Protein AF-A0A8N5ENY7-F1 (afdb_monomer_lite)

Radius of gyration: 29.47 Å; chains: 1; bounding box: 61×79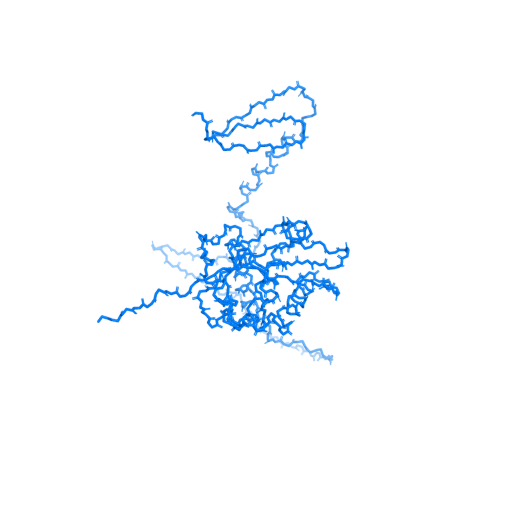×81 Å

Organism: Geospiza fortis (NCBI:txid48883)

InterPro domains:
  IPR009095 TRADD, N-terminal [PF09034] (48-158)
  IPR035712 TRADD [PTHR14913] (1-210)
  IPR036729 TRADD, N-terminal domain superfamily [G3DSA:3.30.70.680] (2-174)
  IPR036729 TRADD, N-terminal domain superfamily [SSF55044] (6-161)

Structure (mmCIF, N/CA/C/O backbone):
data_AF-A0A8N5ENY7-F1
#
_entry.id   AF-A0A8N5ENY7-F1
#
loop_
_atom_site.group_PDB
_atom_site.id
_atom_site.type_symbol
_atom_site.label_atom_id
_atom_site.label_alt_id
_atom_site.label_comp_id
_atom_site.label_asym_id
_atom_site.label_entity_id
_atom_site.label_seq_id
_atom_site.pdbx_PDB_ins_code
_atom_site.Cartn_x
_atom_site.Cartn_y
_atom_site.Cartn_z
_atom_site.occupancy
_atom_site.B_iso_or_equiv
_atom_site.auth_seq_id
_atom_site.auth_comp_id
_atom_site.auth_asym_id
_atom_site.auth_atom_id
_atom_site.pdbx_PDB_model_num
ATOM 1 N N . MET A 1 1 ? 35.038 12.145 -12.777 1.00 38.00 1 MET A N 1
ATOM 2 C CA . MET A 1 1 ? 33.990 12.594 -11.838 1.00 38.00 1 MET A CA 1
ATOM 3 C C . MET A 1 1 ? 32.876 11.564 -11.877 1.00 38.00 1 MET A C 1
ATOM 5 O O . MET A 1 1 ? 32.248 11.427 -12.916 1.00 38.00 1 MET A O 1
ATOM 9 N N . ALA A 1 2 ? 32.700 10.772 -10.818 1.00 44.12 2 ALA A N 1
ATOM 10 C CA . ALA A 1 2 ? 31.576 9.846 -10.735 1.00 44.12 2 ALA A CA 1
ATOM 11 C C . ALA A 1 2 ? 30.317 10.679 -10.472 1.00 44.12 2 ALA A C 1
ATOM 13 O O . ALA A 1 2 ? 30.079 11.112 -9.348 1.00 44.12 2 ALA A O 1
ATOM 14 N N . GLY A 1 3 ? 29.574 10.988 -11.534 1.00 46.72 3 GLY A N 1
ATOM 15 C CA . GLY A 1 3 ? 28.251 11.581 -11.411 1.00 46.72 3 GLY A CA 1
ATOM 16 C C . GLY A 1 3 ? 27.337 10.551 -10.770 1.00 46.72 3 GLY A C 1
ATOM 17 O O . GLY A 1 3 ? 26.818 9.676 -11.455 1.00 46.72 3 GLY A O 1
ATOM 18 N N . SER A 1 4 ? 27.183 10.616 -9.450 1.00 62.50 4 SER A N 1
ATOM 19 C CA . SER A 1 4 ? 26.109 9.907 -8.771 1.00 62.50 4 SER A CA 1
ATOM 20 C C . SER A 1 4 ? 24.801 10.454 -9.331 1.00 62.50 4 SER A C 1
ATOM 22 O O . SER A 1 4 ? 24.448 11.606 -9.067 1.00 62.50 4 SER A O 1
ATOM 24 N N . SER A 1 5 ? 24.112 9.658 -10.150 1.00 64.00 5 SER A N 1
ATOM 25 C CA . SER A 1 5 ? 22.741 9.962 -10.546 1.00 64.00 5 SER A CA 1
ATOM 26 C C . SER A 1 5 ? 21.940 10.284 -9.280 1.00 64.00 5 SER A C 1
ATOM 28 O O . SER A 1 5 ? 22.144 9.607 -8.264 1.00 64.00 5 SER A O 1
ATOM 30 N N . PRO A 1 6 ? 21.065 11.303 -9.302 1.00 69.81 6 PRO A N 1
ATOM 31 C CA . PRO A 1 6 ? 20.266 11.639 -8.134 1.00 69.81 6 PRO A CA 1
ATOM 32 C C . PRO A 1 6 ? 19.517 10.391 -7.640 1.00 69.81 6 PRO A C 1
ATOM 34 O O . PRO A 1 6 ? 19.072 9.589 -8.468 1.00 69.81 6 PRO A O 1
ATOM 37 N N . PRO A 1 7 ? 19.399 10.197 -6.314 1.00 83.62 7 PRO A N 1
ATOM 38 C CA . PRO A 1 7 ? 18.746 9.020 -5.761 1.00 83.62 7 PRO A CA 1
ATOM 39 C C . PRO A 1 7 ? 17.315 8.926 -6.298 1.00 83.62 7 PRO A C 1
ATOM 41 O O . PRO A 1 7 ? 16.551 9.892 -6.240 1.00 83.62 7 PRO A O 1
ATOM 44 N N . TRP A 1 8 ? 16.965 7.766 -6.857 1.00 90.56 8 TRP A N 1
ATOM 45 C CA . TRP A 1 8 ? 15.639 7.535 -7.421 1.00 90.56 8 TRP A CA 1
ATOM 46 C C . TRP A 1 8 ? 14.593 7.686 -6.316 1.00 90.56 8 TRP A C 1
ATOM 48 O O . TRP A 1 8 ? 14.652 6.995 -5.303 1.00 90.56 8 TRP A O 1
ATOM 58 N N . THR A 1 9 ? 13.660 8.617 -6.494 1.00 92.50 9 THR A N 1
ATOM 59 C CA . THR A 1 9 ? 12.574 8.855 -5.546 1.00 92.50 9 THR A CA 1
ATOM 60 C C . THR A 1 9 ? 11.302 9.130 -6.323 1.00 92.50 9 THR A C 1
ATOM 62 O O . THR A 1 9 ? 11.322 9.933 -7.253 1.00 92.50 9 THR A O 1
ATOM 65 N N . GLY A 1 10 ? 10.212 8.484 -5.932 1.00 94.38 10 GLY A N 1
ATOM 66 C CA . GLY A 1 10 ? 8.905 8.685 -6.542 1.00 94.38 10 GLY A CA 1
ATOM 67 C C . GLY A 1 10 ? 7.778 8.509 -5.537 1.00 94.38 10 GLY A C 1
ATOM 68 O O . GLY A 1 10 ? 7.992 8.017 -4.422 1.00 94.38 10 GLY A O 1
ATOM 69 N N . SER A 1 11 ? 6.581 8.928 -5.925 1.00 95.12 11 SER A N 1
ATOM 70 C CA . SER A 1 11 ? 5.396 8.875 -5.078 1.00 95.12 11 SER A CA 1
ATOM 71 C C . SER A 1 11 ? 4.177 8.339 -5.815 1.00 95.12 11 SER A C 1
ATOM 73 O O . SER A 1 11 ? 4.069 8.405 -7.038 1.00 95.12 11 SER A O 1
ATOM 75 N N . ALA A 1 12 ? 3.276 7.738 -5.048 1.00 96.06 12 ALA A N 1
ATOM 76 C CA . ALA A 1 12 ? 2.026 7.189 -5.547 1.00 96.06 12 ALA A CA 1
ATOM 77 C C . ALA A 1 12 ? 0.945 7.290 -4.471 1.00 96.06 12 ALA A C 1
ATOM 79 O O . ALA A 1 12 ? 1.235 7.442 -3.284 1.00 96.06 12 ALA A O 1
ATOM 80 N N . TYR A 1 13 ? -0.303 7.154 -4.890 1.00 96.06 13 TYR A N 1
ATOM 81 C CA . TYR A 1 13 ? -1.474 7.127 -4.032 1.00 96.06 13 TYR A CA 1
ATOM 82 C C . TYR A 1 13 ? -2.140 5.763 -4.144 1.00 96.06 13 TYR A C 1
ATOM 84 O O . TYR A 1 13 ? -2.519 5.328 -5.234 1.00 96.06 13 TYR A O 1
ATOM 92 N N . LEU A 1 14 ? -2.283 5.099 -3.002 1.00 96.94 14 LEU A N 1
ATOM 93 C CA . LEU A 1 14 ? -2.994 3.838 -2.869 1.00 96.94 14 LEU A CA 1
ATOM 94 C C . LEU A 1 14 ? -4.380 4.115 -2.289 1.00 96.94 14 LEU A C 1
ATOM 96 O O . LEU A 1 14 ? -4.503 4.572 -1.155 1.00 96.94 14 LEU A O 1
ATOM 100 N N . PHE A 1 15 ? -5.419 3.839 -3.065 1.00 96.19 15 PHE A N 1
ATOM 101 C CA . PHE A 1 15 ? -6.811 3.982 -2.661 1.00 96.19 15 PHE A CA 1
ATOM 102 C C . PHE A 1 15 ? -7.294 2.642 -2.135 1.00 96.19 15 PHE A C 1
ATOM 104 O O . PHE A 1 15 ? -7.136 1.620 -2.798 1.00 96.19 15 PHE A O 1
ATOM 111 N N . LEU A 1 16 ? -7.873 2.651 -0.941 1.00 95.25 16 LEU A N 1
ATOM 112 C CA . LEU A 1 16 ? -8.366 1.464 -0.260 1.00 95.25 16 LEU A CA 1
ATOM 113 C C . LEU A 1 16 ? -9.847 1.652 0.039 1.00 95.25 16 LEU A C 1
ATOM 115 O O . LEU A 1 16 ? -10.228 2.602 0.725 1.00 95.25 16 LEU A O 1
ATOM 119 N N . GLN A 1 17 ? -10.679 0.731 -0.429 1.00 93.75 17 GLN A N 1
ATOM 120 C CA . GLN A 1 17 ? -12.110 0.739 -0.149 1.00 93.75 17 GLN A CA 1
ATOM 121 C C . GLN A 1 17 ? -12.538 -0.633 0.349 1.00 93.75 17 GLN A C 1
ATOM 123 O O . GLN A 1 17 ? -12.270 -1.645 -0.290 1.00 93.75 17 GLN A O 1
ATOM 128 N N . SER A 1 18 ? -13.242 -0.689 1.481 1.00 91.19 18 SER A N 1
ATOM 129 C CA . SER A 1 18 ? -13.912 -1.935 1.844 1.00 91.19 18 SER A CA 1
ATOM 130 C C . SER A 1 18 ? -15.217 -2.063 1.071 1.00 91.19 18 SER A C 1
ATOM 132 O O . SER A 1 18 ? -16.012 -1.126 1.014 1.00 91.19 18 SER A O 1
ATOM 134 N N . THR A 1 19 ? -15.464 -3.246 0.518 1.00 87.75 19 THR A N 1
ATOM 135 C CA . THR A 1 19 ? -16.748 -3.576 -0.118 1.00 87.75 19 THR A CA 1
ATOM 136 C C . THR A 1 19 ? -17.786 -4.067 0.898 1.00 87.75 19 THR A C 1
ATOM 138 O O . THR A 1 19 ? -18.942 -4.316 0.553 1.00 87.75 19 THR A O 1
ATOM 141 N N . CYS A 1 20 ? -17.406 -4.184 2.176 1.00 83.00 20 CYS A N 1
ATOM 142 C CA . CYS A 1 20 ? -18.305 -4.573 3.251 1.00 83.00 20 CYS A CA 1
ATOM 143 C C . CYS A 1 20 ? -19.033 -3.355 3.834 1.00 83.00 20 CYS A C 1
ATOM 145 O O . CYS A 1 20 ? -18.407 -2.426 4.337 1.00 83.00 20 CYS A O 1
ATOM 147 N N . LYS A 1 21 ? -20.371 -3.394 3.865 1.00 79.44 21 LYS A N 1
ATOM 148 C CA . LYS A 1 21 ? -21.204 -2.296 4.397 1.00 79.44 21 LYS A CA 1
ATOM 149 C C . LYS A 1 21 ? -20.986 -2.009 5.886 1.00 79.44 21 LYS A C 1
ATOM 151 O O . LYS A 1 21 ? -21.317 -0.924 6.346 1.00 79.44 21 LYS A O 1
ATOM 156 N N . THR A 1 22 ? -20.468 -2.975 6.642 1.00 81.56 22 THR A N 1
ATOM 157 C CA . THR A 1 22 ? -20.228 -2.832 8.086 1.00 81.56 22 THR A CA 1
ATOM 158 C C . THR A 1 22 ? -18.849 -2.263 8.411 1.00 81.56 22 THR A C 1
ATOM 160 O O . THR A 1 22 ? -18.607 -1.887 9.556 1.00 81.56 22 THR A O 1
ATOM 163 N N . ILE A 1 23 ? -17.943 -2.186 7.429 1.00 84.00 23 ILE A N 1
ATOM 164 C CA . ILE A 1 23 ? -16.548 -1.796 7.637 1.00 84.00 23 ILE A CA 1
ATOM 165 C C . ILE A 1 23 ? -16.252 -0.555 6.802 1.00 84.00 23 ILE A C 1
ATOM 167 O O . ILE A 1 23 ? -15.921 -0.639 5.626 1.00 84.00 23 ILE A O 1
ATOM 171 N N . ALA A 1 24 ? -16.321 0.617 7.425 1.00 88.19 24 ALA A N 1
ATOM 172 C CA . ALA A 1 24 ? -15.863 1.857 6.811 1.00 88.19 24 ALA A CA 1
ATOM 173 C C . ALA A 1 24 ? -14.409 2.130 7.225 1.00 88.19 24 ALA A C 1
ATOM 175 O O . ALA A 1 24 ? -14.154 2.576 8.343 1.00 88.19 24 ALA A O 1
ATOM 176 N N . LEU A 1 25 ? -13.447 1.858 6.333 1.00 89.12 25 LEU A N 1
ATOM 177 C CA . LEU A 1 25 ? -12.017 2.076 6.612 1.00 89.12 25 LEU A CA 1
ATOM 178 C C . LEU A 1 25 ? -11.688 3.513 7.050 1.00 89.12 25 LEU A C 1
ATOM 180 O O . LEU A 1 25 ? -10.963 3.646 8.036 1.00 89.12 25 LEU A O 1
ATOM 184 N N . PRO A 1 26 ? -12.231 4.572 6.411 1.00 92.00 26 PRO A N 1
ATOM 185 C CA . PRO A 1 26 ? -11.996 5.943 6.864 1.00 92.00 26 PRO A CA 1
ATOM 186 C C . PRO A 1 26 ? -12.447 6.161 8.311 1.00 92.00 26 PRO A C 1
ATOM 188 O O . PRO A 1 26 ? -11.674 6.652 9.125 1.00 92.00 26 PRO A O 1
ATOM 191 N N . SER A 1 27 ? -13.638 5.683 8.677 1.00 91.25 27 SER A N 1
ATOM 192 C CA . SER A 1 27 ? -14.177 5.831 10.035 1.00 91.25 27 SER A CA 1
ATOM 193 C C . SER A 1 27 ? -13.375 5.048 11.084 1.00 91.25 27 SER A C 1
ATOM 195 O O . SER A 1 27 ? -13.251 5.476 12.230 1.00 91.25 27 SER A O 1
ATOM 197 N N . LEU A 1 28 ? -12.803 3.896 10.710 1.00 90.69 28 LEU A N 1
ATOM 198 C CA . LEU A 1 28 ? -11.896 3.146 11.585 1.00 90.69 28 LEU A CA 1
ATOM 199 C C . LEU A 1 28 ? -10.574 3.888 11.805 1.00 90.69 28 LEU A C 1
ATOM 201 O O . LEU A 1 28 ? -10.032 3.836 12.907 1.00 90.69 28 LEU A O 1
ATOM 205 N N . TYR A 1 29 ? -10.070 4.569 10.776 1.00 91.81 29 TYR A N 1
ATOM 206 C CA . TYR A 1 29 ? -8.845 5.360 10.858 1.00 91.81 29 TYR A CA 1
ATOM 207 C C . TYR A 1 29 ? -9.050 6.702 11.585 1.00 91.81 29 TYR A C 1
ATOM 209 O O . TYR A 1 29 ? -8.140 7.193 12.244 1.00 91.81 29 TYR A O 1
ATOM 217 N N . GLU A 1 30 ? -10.253 7.275 11.543 1.00 92.25 30 GLU A N 1
ATOM 218 C CA . GLU A 1 30 ? -10.618 8.464 12.331 1.00 92.25 30 GLU A CA 1
ATOM 219 C C . GLU A 1 30 ? -10.784 8.156 13.830 1.00 92.25 30 GLU A C 1
ATOM 221 O O . GLU A 1 30 ? -10.626 9.035 14.675 1.00 92.25 30 GLU A O 1
ATOM 226 N N . SER A 1 31 ? -11.070 6.902 14.188 1.00 91.12 31 SER A N 1
ATOM 227 C CA . SER A 1 31 ? -11.203 6.483 15.584 1.00 91.12 31 SER A CA 1
ATOM 228 C C . SER A 1 31 ? -9.840 6.380 16.271 1.00 91.12 31 SER A C 1
ATOM 230 O O . SER A 1 31 ? -9.052 5.496 15.943 1.00 91.12 31 SER A O 1
ATOM 232 N N . SER A 1 32 ? -9.588 7.184 17.310 1.00 87.75 32 SER A N 1
ATOM 233 C CA . SER A 1 32 ? -8.324 7.156 18.073 1.00 87.75 32 SER A CA 1
ATOM 234 C C . SER A 1 32 ? -7.946 5.769 18.607 1.00 87.75 32 SER A C 1
ATOM 236 O O . SER A 1 32 ? -6.766 5.452 18.707 1.00 87.75 32 SER A O 1
ATOM 238 N N . GLN A 1 33 ? -8.931 4.920 18.921 1.00 87.81 33 GLN A N 1
ATOM 239 C CA . GLN A 1 33 ? -8.679 3.571 19.431 1.00 87.81 33 GLN A CA 1
ATOM 240 C C . GLN A 1 33 ? -8.270 2.584 18.328 1.00 87.81 33 GLN A C 1
ATOM 242 O O . GLN A 1 33 ? -7.457 1.695 18.570 1.00 87.81 33 GLN A O 1
ATOM 247 N N . LYS A 1 34 ? -8.839 2.708 17.121 1.00 91.06 34 LYS A N 1
ATOM 248 C CA . LYS A 1 34 ? -8.619 1.751 16.020 1.00 91.06 34 LYS A CA 1
ATOM 249 C C . LYS A 1 34 ? -7.585 2.226 15.003 1.00 91.06 34 LYS A C 1
ATOM 251 O O . LYS A 1 34 ? -7.012 1.397 14.298 1.00 91.06 34 LYS A O 1
ATOM 256 N N . LYS A 1 35 ? -7.290 3.524 14.969 1.00 93.81 35 LYS A N 1
ATOM 257 C CA . LYS A 1 35 ? -6.282 4.143 14.105 1.00 93.81 35 LYS A CA 1
ATOM 258 C C . LYS A 1 35 ? -4.913 3.455 14.184 1.00 93.81 35 LYS A C 1
ATOM 260 O O . LYS A 1 35 ? -4.416 3.075 13.123 1.00 93.81 35 LYS A O 1
ATOM 265 N N . PRO A 1 36 ? -4.336 3.165 15.373 1.00 91.94 36 PRO A N 1
ATOM 266 C CA . PRO A 1 36 ? -3.049 2.470 15.450 1.00 91.94 36 PRO A CA 1
ATOM 267 C C . PRO A 1 36 ? -3.106 1.048 14.877 1.00 91.94 36 PRO A C 1
ATOM 269 O O . PRO A 1 36 ? -2.155 0.596 14.243 1.00 91.94 36 PRO A O 1
ATOM 272 N N . CYS A 1 37 ? -4.233 0.347 15.043 1.00 92.56 37 CYS A N 1
ATOM 273 C CA . CYS A 1 37 ? -4.446 -0.991 14.488 1.00 92.56 37 CYS A CA 1
ATOM 274 C C . CYS A 1 37 ? -4.506 -0.967 12.955 1.00 92.56 37 CYS A C 1
ATOM 276 O O . CYS A 1 37 ? -3.862 -1.788 12.304 1.00 92.56 37 CYS A O 1
ATOM 278 N N . VAL A 1 38 ? -5.245 -0.014 12.372 1.00 94.12 38 VAL A N 1
ATOM 279 C CA . VAL A 1 38 ? -5.319 0.158 10.911 1.00 94.12 38 VAL A CA 1
ATOM 280 C C . VAL A 1 38 ? -3.952 0.551 10.358 1.00 94.12 38 VAL A C 1
ATOM 282 O O . VAL A 1 38 ? -3.476 -0.069 9.411 1.00 94.12 38 VAL A O 1
ATOM 285 N N . PHE A 1 39 ? -3.281 1.522 10.979 1.00 94.88 39 PHE A N 1
ATOM 286 C CA . PHE A 1 39 ? -1.950 1.956 10.564 1.00 94.88 39 PHE A CA 1
ATOM 287 C C . PHE A 1 39 ? -0.925 0.815 10.606 1.00 94.88 39 PHE A C 1
ATOM 289 O O . PHE A 1 39 ? -0.196 0.594 9.638 1.00 94.88 39 PHE A O 1
ATOM 296 N N . LYS A 1 40 ? -0.921 0.026 11.688 1.00 94.06 40 LYS A N 1
ATOM 297 C CA . LYS A 1 40 ? -0.079 -1.169 11.812 1.00 94.06 40 LYS A CA 1
ATOM 298 C C . LYS A 1 40 ? -0.345 -2.163 10.687 1.00 94.06 40 LYS A C 1
ATOM 300 O O . LYS A 1 40 ? 0.607 -2.652 10.083 1.00 94.06 40 LYS A O 1
ATOM 305 N N . ALA A 1 41 ? -1.613 -2.438 10.384 1.00 94.75 41 ALA A N 1
ATOM 306 C CA . ALA A 1 41 ? -1.971 -3.349 9.305 1.00 94.75 41 ALA A CA 1
ATOM 307 C C . ALA A 1 41 ? -1.451 -2.869 7.941 1.00 94.75 41 ALA A C 1
ATOM 309 O O . ALA A 1 41 ? -0.904 -3.667 7.180 1.00 94.75 41 ALA A O 1
ATOM 310 N N . LEU A 1 42 ? -1.561 -1.564 7.659 1.00 95.75 42 LEU A N 1
ATOM 311 C CA . LEU A 1 42 ? -1.030 -0.954 6.438 1.00 95.75 42 LEU A CA 1
ATOM 312 C C . LEU A 1 42 ? 0.493 -1.102 6.352 1.00 95.75 42 LEU A C 1
ATOM 314 O O . LEU A 1 42 ? 1.002 -1.593 5.346 1.00 95.75 42 LEU A O 1
ATOM 318 N N . LYS A 1 43 ? 1.225 -0.740 7.413 1.00 94.81 43 LYS A N 1
ATOM 319 C CA . LYS A 1 43 ? 2.694 -0.845 7.446 1.00 94.81 43 LYS A CA 1
ATOM 320 C C . LYS A 1 43 ? 3.179 -2.279 7.244 1.00 94.81 43 LYS A C 1
ATOM 322 O O . LYS A 1 43 ? 4.117 -2.487 6.479 1.00 94.81 43 LYS A O 1
ATOM 327 N N . LEU A 1 44 ? 2.547 -3.257 7.896 1.00 94.94 44 LEU A N 1
ATOM 328 C CA . LEU A 1 44 ? 2.916 -4.667 7.749 1.00 94.94 44 LEU A CA 1
ATOM 329 C C . LEU A 1 44 ? 2.645 -5.177 6.331 1.00 94.94 44 LEU A C 1
ATOM 331 O O . LEU A 1 44 ? 3.522 -5.793 5.731 1.00 94.94 44 LEU A O 1
ATOM 335 N N . ALA A 1 45 ? 1.492 -4.843 5.749 1.00 96.06 45 ALA A N 1
ATOM 336 C CA . ALA A 1 45 ? 1.176 -5.268 4.390 1.00 96.06 45 ALA A CA 1
ATOM 337 C C . ALA A 1 45 ? 2.114 -4.658 3.335 1.00 96.06 45 ALA A C 1
ATOM 339 O O . ALA A 1 45 ? 2.528 -5.320 2.380 1.00 96.06 45 ALA A O 1
ATOM 340 N N . LEU A 1 46 ? 2.498 -3.396 3.526 1.00 96.25 46 LEU A N 1
ATOM 341 C CA . LEU A 1 46 ? 3.486 -2.729 2.682 1.00 96.25 46 LEU A CA 1
ATOM 342 C C . LEU A 1 46 ? 4.881 -3.357 2.833 1.00 96.25 46 LEU A C 1
ATOM 344 O O . LEU A 1 46 ? 5.580 -3.547 1.830 1.00 96.25 46 LEU A O 1
ATOM 348 N N . ALA A 1 47 ? 5.267 -3.740 4.051 1.00 95.25 47 ALA A N 1
ATOM 349 C CA . ALA A 1 47 ? 6.514 -4.454 4.300 1.00 95.25 47 ALA A CA 1
ATOM 350 C C . ALA A 1 47 ? 6.539 -5.819 3.595 1.00 95.25 47 ALA A C 1
ATOM 352 O O . ALA A 1 47 ? 7.524 -6.128 2.925 1.00 95.25 47 ALA A O 1
ATOM 353 N N . ASP A 1 48 ? 5.443 -6.580 3.649 1.00 95.62 48 ASP A N 1
ATOM 354 C CA . ASP A 1 48 ? 5.314 -7.864 2.946 1.00 95.62 48 ASP A CA 1
ATOM 355 C C . ASP A 1 48 ? 5.430 -7.697 1.425 1.00 95.62 48 ASP A C 1
ATOM 357 O O . ASP A 1 48 ? 6.104 -8.477 0.754 1.00 95.62 48 ASP A O 1
ATOM 361 N N . SER A 1 49 ? 4.810 -6.650 0.868 1.00 95.00 49 SER A N 1
ATOM 362 C CA . SER A 1 49 ? 4.814 -6.406 -0.582 1.00 95.00 49 SER A CA 1
ATOM 363 C C . SER A 1 49 ? 6.187 -6.022 -1.141 1.00 95.00 49 SER A C 1
ATOM 365 O O . SER A 1 49 ? 6.505 -6.315 -2.294 1.00 95.00 49 SER A O 1
ATOM 367 N N . THR A 1 50 ? 7.014 -5.366 -0.326 1.00 93.88 50 THR A N 1
ATOM 368 C CA . THR A 1 50 ? 8.349 -4.892 -0.719 1.00 93.88 50 THR A CA 1
ATOM 369 C C . THR A 1 50 ? 9.472 -5.806 -0.227 1.00 93.88 50 THR A C 1
ATOM 371 O O . THR A 1 50 ? 10.595 -5.713 -0.727 1.00 93.88 50 THR A O 1
ATOM 374 N N . GLY A 1 51 ? 9.181 -6.692 0.729 1.00 91.50 51 GLY A N 1
ATOM 375 C CA . GLY A 1 51 ? 10.150 -7.529 1.434 1.00 91.50 51 GLY A CA 1
ATOM 376 C C . GLY A 1 51 ? 10.996 -6.768 2.462 1.00 91.50 51 GLY A C 1
ATOM 377 O O . GLY A 1 51 ? 12.064 -7.247 2.837 1.00 91.50 51 GLY A O 1
ATOM 378 N N . SER A 1 52 ? 10.586 -5.563 2.876 1.00 90.75 52 SER A N 1
ATOM 379 C CA . SER A 1 52 ? 11.333 -4.732 3.827 1.00 90.75 52 SER A CA 1
ATOM 380 C C . SER A 1 52 ? 10.431 -3.748 4.568 1.00 90.75 52 SER A C 1
ATOM 382 O O . SER A 1 52 ? 9.621 -3.054 3.960 1.00 90.75 52 SER A O 1
ATOM 384 N N . VAL A 1 53 ? 10.643 -3.594 5.878 1.00 86.19 53 VAL A N 1
ATOM 385 C CA . VAL A 1 53 ? 9.919 -2.621 6.725 1.00 86.19 53 VAL A CA 1
ATOM 386 C C . VAL A 1 53 ? 10.127 -1.160 6.307 1.00 86.19 53 VAL A C 1
ATOM 388 O O . VAL A 1 53 ? 9.267 -0.321 6.561 1.00 86.19 53 VAL A O 1
ATOM 391 N N . ASN A 1 54 ? 11.237 -0.881 5.616 1.00 87.94 54 ASN A N 1
ATOM 392 C CA . ASN A 1 54 ? 11.583 0.430 5.058 1.00 87.94 54 ASN A CA 1
ATOM 393 C C . ASN A 1 54 ? 11.562 0.389 3.520 1.00 87.94 54 ASN A C 1
ATOM 395 O O . ASN A 1 54 ? 12.327 1.083 2.847 1.00 87.94 54 ASN A O 1
ATOM 399 N N . GLY A 1 55 ? 10.767 -0.519 2.945 1.00 88.75 55 GLY A N 1
ATOM 400 C CA . GLY A 1 55 ? 10.647 -0.672 1.500 1.00 88.75 55 GLY A CA 1
ATOM 401 C C . GLY A 1 55 ? 9.918 0.502 0.847 1.00 88.75 55 GLY A C 1
ATOM 402 O O . GLY A 1 55 ? 10.307 0.949 -0.236 1.00 88.75 55 GLY A O 1
ATOM 403 N N . VAL A 1 56 ? 8.899 1.010 1.537 1.00 93.88 56 VAL A N 1
ATOM 404 C CA . VAL A 1 56 ? 8.057 2.139 1.144 1.00 93.88 56 VAL A CA 1
ATOM 405 C C . VAL A 1 56 ? 7.676 2.930 2.394 1.00 93.88 56 VAL A C 1
ATOM 407 O O . VAL A 1 56 ? 7.320 2.353 3.425 1.00 93.88 56 VAL A O 1
ATOM 410 N N . ASP A 1 57 ? 7.752 4.250 2.292 1.00 93.50 57 ASP A N 1
ATOM 411 C CA . ASP A 1 57 ? 7.357 5.153 3.365 1.00 93.50 57 ASP A CA 1
ATOM 412 C C . ASP A 1 57 ? 5.908 5.587 3.154 1.00 93.50 57 ASP A C 1
ATOM 414 O O . ASP A 1 57 ? 5.489 5.877 2.032 1.00 93.50 57 ASP A O 1
ATOM 418 N N . MET A 1 58 ? 5.141 5.657 4.238 1.00 94.75 58 MET A N 1
ATOM 419 C CA . MET A 1 58 ? 3.834 6.305 4.227 1.00 94.75 58 MET A CA 1
ATOM 420 C C . MET A 1 58 ? 4.058 7.779 4.547 1.00 94.75 58 MET A C 1
ATOM 422 O O . MET A 1 58 ? 4.667 8.098 5.561 1.00 94.75 58 MET A O 1
ATOM 426 N N . LEU A 1 59 ? 3.604 8.676 3.677 1.00 93.12 59 LEU A N 1
ATOM 427 C CA . LEU A 1 59 ? 3.731 10.116 3.904 1.00 93.12 59 LEU A CA 1
ATOM 428 C C . LEU A 1 59 ? 2.495 10.684 4.589 1.00 93.12 59 LEU A C 1
ATOM 430 O O . LEU A 1 59 ? 2.596 11.505 5.493 1.00 93.12 59 LEU A O 1
ATOM 434 N N . LYS A 1 60 ? 1.320 10.240 4.145 1.00 94.00 60 LYS A N 1
ATOM 435 C CA . LYS A 1 60 ? 0.040 10.767 4.599 1.00 94.00 60 LYS A CA 1
ATOM 436 C C . LYS A 1 60 ? -1.063 9.747 4.391 1.00 94.00 60 LYS A C 1
ATOM 438 O O . LYS A 1 60 ? -1.019 8.961 3.444 1.00 94.00 60 LYS A O 1
ATOM 443 N N . VAL A 1 61 ? -2.070 9.791 5.251 1.00 94.81 61 VAL A N 1
ATOM 444 C CA . VAL A 1 61 ? -3.314 9.045 5.078 1.00 94.81 61 VAL A CA 1
ATOM 445 C C . VAL A 1 61 ? -4.461 10.047 5.023 1.00 94.81 61 VAL A C 1
ATOM 447 O O . VAL A 1 61 ? -4.616 10.879 5.912 1.00 94.81 61 VAL A O 1
ATOM 450 N N . HIS A 1 62 ? -5.253 9.991 3.958 1.00 92.81 62 HIS A N 1
ATOM 451 C CA . HIS A 1 62 ? -6.442 10.813 3.781 1.00 92.81 62 HIS A CA 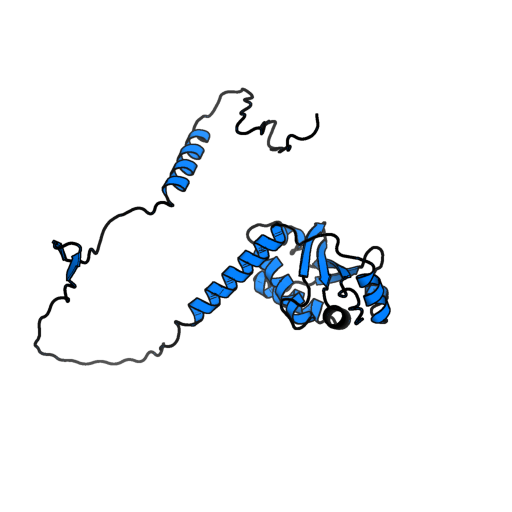1
ATOM 452 C C . HIS A 1 62 ? -7.700 9.968 3.966 1.00 92.81 62 HIS A C 1
ATOM 454 O O . HIS A 1 62 ? -7.904 8.967 3.275 1.00 92.81 62 HIS A O 1
ATOM 460 N N . CYS A 1 63 ? -8.586 10.420 4.848 1.00 92.00 63 CYS A N 1
ATOM 461 C CA . CYS A 1 63 ? -9.930 9.876 4.990 1.00 92.00 63 CYS A CA 1
ATOM 462 C C . CYS A 1 63 ? -10.858 10.579 3.992 1.00 92.00 63 CYS A C 1
ATOM 464 O O . CYS A 1 63 ? -11.268 11.717 4.201 1.00 92.00 63 CYS A O 1
ATOM 466 N N . SER A 1 64 ? -11.155 9.933 2.864 1.00 90.19 64 SER A N 1
ATOM 467 C CA . SER A 1 64 ? -12.005 10.476 1.795 1.00 90.19 64 SER A CA 1
ATOM 468 C C . SER A 1 64 ? -13.118 9.492 1.467 1.00 90.19 64 SER A C 1
ATOM 470 O O . SER A 1 64 ? -12.999 8.699 0.540 1.00 90.19 64 SER A O 1
ATOM 472 N N . HIS A 1 65 ? -14.201 9.531 2.244 1.00 81.56 65 HIS A N 1
ATOM 473 C CA . HIS A 1 65 ? -15.317 8.586 2.157 1.00 81.56 65 HIS A CA 1
ATOM 474 C C . HIS A 1 65 ? -15.773 8.316 0.703 1.00 81.56 65 HIS A C 1
ATOM 476 O O . HIS A 1 65 ? -16.081 9.271 -0.013 1.00 81.56 65 HIS A O 1
ATOM 482 N N . PRO A 1 66 ? -15.840 7.041 0.252 1.00 86.69 66 PRO A N 1
ATOM 483 C CA . PRO A 1 66 ? -15.636 5.787 1.004 1.00 86.69 66 PRO A CA 1
ATOM 484 C C . PRO A 1 66 ? -14.178 5.277 1.077 1.00 86.69 66 PRO A C 1
ATOM 486 O O . PRO A 1 66 ? -13.932 4.221 1.659 1.00 86.69 66 PRO A O 1
ATOM 489 N N . HIS A 1 67 ? -13.219 5.996 0.501 1.00 92.06 67 HIS A N 1
ATOM 490 C CA . HIS A 1 67 ? -11.830 5.575 0.345 1.00 92.06 67 HIS A CA 1
ATOM 491 C C . HIS A 1 67 ? -10.928 6.045 1.491 1.00 92.06 67 HIS A C 1
ATOM 493 O O . HIS A 1 67 ? -10.984 7.189 1.947 1.00 92.06 67 HIS A O 1
ATOM 499 N N . LEU A 1 68 ? -10.022 5.167 1.906 1.00 95.00 68 LEU A N 1
ATOM 500 C CA . LEU A 1 68 ? -8.830 5.525 2.661 1.00 95.00 68 LEU A CA 1
ATOM 501 C C . LEU A 1 68 ? -7.672 5.638 1.664 1.00 95.00 68 LEU A C 1
ATOM 503 O O . LEU A 1 68 ? -7.324 4.653 1.015 1.00 95.00 68 LEU A O 1
ATOM 507 N N . ILE A 1 69 ? -7.106 6.831 1.501 1.00 95.81 69 ILE A N 1
ATOM 508 C CA . ILE A 1 69 ? -6.058 7.088 0.506 1.00 95.81 69 ILE A CA 1
ATOM 509 C C . ILE A 1 69 ? -4.723 7.212 1.228 1.00 95.81 69 ILE A C 1
ATOM 511 O O . ILE A 1 69 ? -4.554 8.089 2.069 1.00 95.81 69 ILE A O 1
ATOM 515 N N . VAL A 1 70 ? -3.764 6.361 0.889 1.00 96.12 70 VAL A N 1
ATOM 516 C CA . VAL A 1 70 ? -2.420 6.371 1.467 1.00 96.12 70 VAL A CA 1
ATOM 517 C C . VAL A 1 70 ? -1.447 6.942 0.445 1.00 96.12 70 VAL A C 1
ATOM 519 O O . VAL A 1 70 ? -1.279 6.383 -0.638 1.00 96.12 70 VAL A O 1
ATOM 522 N N . GLN A 1 71 ? -0.792 8.045 0.791 1.00 95.50 71 GLN A N 1
ATOM 523 C CA . GLN A 1 71 ? 0.308 8.590 0.008 1.00 95.50 71 GLN A CA 1
ATOM 524 C C . GLN A 1 71 ? 1.592 7.834 0.353 1.00 95.50 71 GLN A C 1
ATOM 526 O O . GLN A 1 71 ? 2.009 7.782 1.512 1.00 95.50 71 GLN A O 1
ATOM 531 N N . LEU A 1 72 ? 2.212 7.254 -0.666 1.00 95.88 72 LEU A N 1
ATOM 532 C CA . LEU A 1 72 ? 3.402 6.423 -0.572 1.00 95.88 72 LEU A CA 1
ATOM 533 C C . LEU A 1 72 ? 4.607 7.147 -1.165 1.00 95.88 72 LEU A C 1
ATOM 535 O O . LEU A 1 72 ? 4.493 7.834 -2.183 1.00 95.88 72 LEU A O 1
ATOM 539 N N . ARG A 1 73 ? 5.777 6.928 -0.567 1.00 95.25 73 ARG A N 1
ATOM 540 C CA . ARG A 1 73 ? 7.079 7.328 -1.101 1.00 95.25 73 ARG A CA 1
ATOM 541 C C . ARG A 1 73 ? 7.972 6.113 -1.272 1.00 95.25 73 ARG A C 1
ATOM 543 O O . A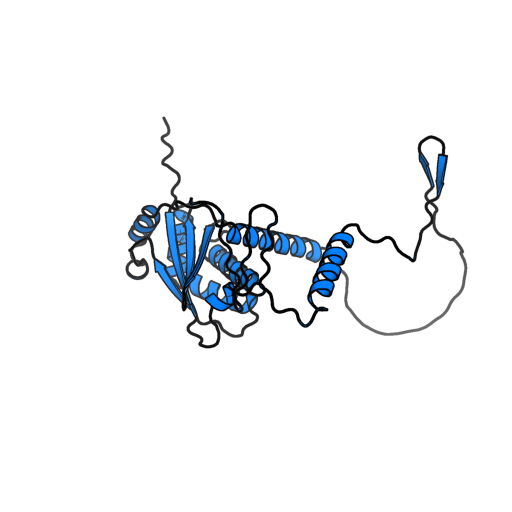RG A 1 73 ? 8.187 5.340 -0.341 1.00 95.25 73 ARG A O 1
ATOM 550 N N . PHE A 1 74 ? 8.570 6.008 -2.448 1.00 94.62 74 PHE A N 1
ATOM 551 C CA . PHE A 1 74 ? 9.572 5.002 -2.754 1.00 94.62 74 PHE A CA 1
ATOM 552 C C . PHE A 1 74 ? 10.930 5.676 -2.929 1.00 94.62 74 PHE A C 1
ATOM 554 O O . PHE A 1 74 ? 11.080 6.541 -3.783 1.00 94.62 74 PHE A O 1
ATOM 561 N N . CYS A 1 75 ? 11.920 5.251 -2.145 1.00 91.56 75 CYS A N 1
ATOM 562 C CA . CYS A 1 75 ? 13.291 5.784 -2.185 1.00 91.56 75 CYS A CA 1
ATOM 563 C C . CYS A 1 75 ? 14.258 4.905 -3.001 1.00 91.56 75 CYS A C 1
ATOM 565 O O . CYS A 1 75 ? 15.452 5.186 -3.077 1.00 91.56 75 CYS A O 1
ATOM 567 N N . ARG A 1 76 ? 13.774 3.771 -3.528 1.00 92.25 76 ARG A N 1
ATOM 568 C CA . ARG A 1 76 ? 14.549 2.816 -4.333 1.00 92.25 76 ARG A CA 1
ATOM 569 C C . ARG A 1 76 ? 13.675 2.231 -5.430 1.00 92.25 76 ARG A C 1
ATOM 571 O O . ARG A 1 76 ? 12.568 1.763 -5.148 1.00 92.25 76 ARG A O 1
ATOM 578 N N . GLN A 1 77 ? 14.206 2.192 -6.647 1.00 93.81 77 GLN A N 1
ATOM 579 C CA . GLN A 1 77 ? 13.487 1.681 -7.809 1.00 93.81 77 GLN A CA 1
ATOM 580 C C . GLN A 1 77 ? 13.141 0.196 -7.641 1.00 93.81 77 GLN A C 1
ATOM 582 O O . GLN A 1 77 ? 12.020 -0.213 -7.929 1.00 93.81 77 GLN A O 1
ATOM 587 N N . GLU A 1 78 ? 14.049 -0.610 -7.082 1.00 94.12 78 GLU A N 1
ATOM 588 C CA . GLU A 1 78 ? 13.829 -2.042 -6.839 1.00 94.12 78 GLU A CA 1
ATOM 589 C C . GLU A 1 78 ? 12.665 -2.306 -5.879 1.00 94.12 78 GLU A C 1
ATOM 591 O O . GLU A 1 78 ? 11.921 -3.268 -6.065 1.00 94.12 78 GLU A O 1
ATOM 596 N N . ASN A 1 79 ? 12.485 -1.464 -4.858 1.00 95.06 79 ASN A N 1
ATOM 597 C CA . ASN A 1 79 ? 11.367 -1.611 -3.925 1.00 95.06 79 ASN A CA 1
ATOM 598 C C . ASN A 1 79 ? 10.042 -1.283 -4.612 1.00 95.06 79 ASN A C 1
ATOM 600 O O . ASN A 1 79 ? 9.065 -2.003 -4.421 1.00 95.06 79 ASN A O 1
ATOM 604 N N . CYS A 1 80 ? 10.026 -0.243 -5.451 1.00 95.50 80 CYS A N 1
ATOM 605 C CA . CYS A 1 80 ? 8.858 0.103 -6.252 1.00 95.50 80 CYS A CA 1
ATOM 606 C C . CYS A 1 80 ? 8.501 -1.018 -7.242 1.00 95.50 80 CYS A C 1
ATOM 608 O O . CYS A 1 80 ? 7.343 -1.416 -7.322 1.00 95.50 80 CYS A O 1
ATOM 610 N N . ARG A 1 81 ? 9.495 -1.622 -7.907 1.00 95.56 81 ARG A N 1
ATOM 611 C CA . ARG A 1 81 ? 9.293 -2.797 -8.775 1.00 95.56 81 ARG A CA 1
ATOM 612 C C . ARG A 1 81 ? 8.682 -3.981 -8.028 1.00 95.56 81 ARG A C 1
ATOM 614 O O . ARG A 1 81 ? 7.706 -4.569 -8.490 1.00 95.56 81 ARG A O 1
ATOM 621 N N . ARG A 1 82 ? 9.218 -4.324 -6.848 1.00 96.38 82 ARG A N 1
ATOM 622 C CA . ARG A 1 82 ? 8.652 -5.393 -5.999 1.00 96.38 82 ARG A CA 1
ATOM 623 C C . ARG A 1 82 ? 7.214 -5.086 -5.589 1.00 96.38 82 ARG A C 1
ATOM 625 O O . ARG A 1 82 ? 6.355 -5.955 -5.719 1.00 96.38 82 ARG A O 1
ATOM 632 N N . PHE A 1 83 ? 6.954 -3.846 -5.180 1.00 97.25 83 PHE A N 1
ATOM 633 C CA . PHE A 1 83 ? 5.615 -3.377 -4.842 1.00 97.25 83 PHE A CA 1
ATOM 634 C C . PHE A 1 83 ? 4.643 -3.526 -6.020 1.00 97.25 83 PHE A C 1
ATOM 636 O O . PHE A 1 83 ? 3.596 -4.144 -5.857 1.00 97.25 83 PHE A O 1
ATOM 643 N N . LEU A 1 84 ? 4.996 -3.037 -7.215 1.00 96.56 84 LEU A N 1
ATOM 644 C CA . LEU A 1 84 ? 4.156 -3.130 -8.417 1.00 96.56 84 LEU A CA 1
ATOM 645 C C . LEU A 1 84 ? 3.855 -4.583 -8.797 1.00 96.56 84 LEU A C 1
ATOM 647 O O . LEU A 1 84 ? 2.722 -4.916 -9.146 1.00 96.56 84 LEU A O 1
ATOM 651 N N . ARG A 1 85 ? 4.845 -5.473 -8.677 1.00 96.25 85 ARG A N 1
ATOM 652 C CA . ARG A 1 85 ? 4.656 -6.908 -8.910 1.00 96.25 85 ARG A CA 1
ATOM 653 C C . ARG A 1 85 ? 3.682 -7.522 -7.905 1.00 96.25 85 ARG A C 1
ATOM 655 O O . ARG A 1 85 ? 2.729 -8.182 -8.311 1.00 96.25 85 ARG A O 1
ATOM 662 N N . SER A 1 86 ? 3.884 -7.245 -6.616 1.00 96.75 86 SER A N 1
ATOM 663 C CA . SER A 1 86 ? 3.002 -7.696 -5.534 1.00 96.75 86 SER A CA 1
ATOM 664 C C . SER A 1 86 ? 1.574 -7.160 -5.693 1.00 96.75 86 SER A C 1
ATOM 666 O O . SER A 1 86 ? 0.605 -7.884 -5.457 1.00 96.75 86 SER A O 1
ATOM 668 N N . TYR A 1 87 ? 1.438 -5.912 -6.147 1.00 96.56 87 TYR A N 1
ATOM 669 C CA . TYR A 1 87 ? 0.163 -5.278 -6.464 1.00 96.56 87 TYR A CA 1
ATOM 670 C C . TYR A 1 87 ? -0.554 -6.013 -7.602 1.00 96.56 87 TYR A C 1
ATOM 672 O O . TYR A 1 87 ? -1.677 -6.482 -7.430 1.00 96.56 87 TYR A O 1
ATOM 680 N N . ARG A 1 88 ? 0.130 -6.196 -8.739 1.00 95.19 88 ARG A N 1
ATOM 681 C CA . ARG A 1 88 ? -0.401 -6.869 -9.935 1.00 95.19 88 ARG A CA 1
ATOM 682 C C . ARG A 1 88 ? -0.827 -8.314 -9.669 1.00 95.19 88 ARG A C 1
ATOM 684 O O . ARG A 1 88 ? -1.804 -8.781 -10.242 1.00 95.19 88 ARG A O 1
ATOM 691 N N . GLU A 1 89 ? -0.090 -9.028 -8.827 1.00 95.19 89 GLU A N 1
ATOM 692 C CA . GLU A 1 89 ? -0.371 -10.426 -8.470 1.00 95.19 89 GLU A CA 1
ATOM 693 C C . GLU A 1 89 ? -1.461 -10.561 -7.388 1.00 95.19 89 GLU A C 1
ATOM 695 O O . GLU A 1 89 ? -1.836 -11.673 -7.007 1.00 95.19 89 GLU A O 1
ATOM 700 N N . GLY A 1 90 ? -1.975 -9.439 -6.869 1.00 94.62 90 GLY A N 1
ATOM 701 C CA . GLY A 1 90 ? -2.954 -9.407 -5.782 1.00 94.62 90 GLY A CA 1
ATOM 702 C C . GLY A 1 90 ? -2.378 -9.819 -4.422 1.00 94.62 90 GLY A C 1
ATOM 703 O O . GLY A 1 90 ? -3.129 -10.012 -3.465 1.00 94.62 90 GLY A O 1
ATOM 704 N N . ALA A 1 91 ? -1.055 -9.963 -4.307 1.00 95.88 91 ALA A N 1
ATOM 705 C CA . ALA A 1 91 ? -0.386 -10.317 -3.059 1.00 95.88 91 ALA A CA 1
ATOM 706 C C . ALA A 1 91 ? -0.487 -9.179 -2.030 1.00 95.88 91 ALA A C 1
ATOM 708 O O . ALA A 1 91 ? -0.813 -9.444 -0.872 1.00 95.88 91 ALA A O 1
ATOM 709 N N . LEU A 1 92 ? -0.322 -7.919 -2.459 1.00 96.06 92 LEU A N 1
ATOM 710 C CA . LEU A 1 92 ? -0.534 -6.754 -1.589 1.00 96.06 92 LEU A CA 1
ATOM 711 C C . LEU A 1 92 ? -1.969 -6.726 -1.050 1.00 96.06 92 LEU A C 1
ATOM 713 O O . LEU A 1 92 ? -2.175 -6.550 0.147 1.00 96.06 92 LEU A O 1
ATOM 717 N N . GLN A 1 93 ? -2.960 -6.922 -1.923 1.00 95.75 93 GLN A N 1
ATOM 718 C CA . GLN A 1 93 ? -4.371 -6.914 -1.540 1.00 95.75 93 GLN A CA 1
ATOM 719 C C . GLN A 1 93 ? -4.666 -8.000 -0.498 1.00 95.75 93 GLN A C 1
ATOM 721 O O . GLN A 1 93 ? -5.268 -7.711 0.531 1.00 95.75 93 GLN A O 1
ATOM 726 N N . LYS A 1 94 ? -4.197 -9.235 -0.717 1.00 95.44 94 LYS A N 1
ATOM 727 C CA . LYS A 1 94 ? -4.359 -10.337 0.247 1.00 95.44 94 LYS A CA 1
ATOM 728 C C . LYS A 1 94 ? -3.680 -10.044 1.585 1.00 95.44 94 LYS A C 1
ATOM 730 O O . LYS A 1 94 ? -4.272 -10.296 2.632 1.00 95.44 94 LYS A O 1
ATOM 735 N N . SER A 1 95 ? -2.467 -9.491 1.554 1.00 95.69 95 SER A N 1
ATOM 736 C CA . SER A 1 95 ? -1.737 -9.115 2.767 1.00 95.69 95 SER A CA 1
ATOM 737 C C . SER A 1 95 ? -2.472 -8.013 3.543 1.00 95.69 95 SER A C 1
ATOM 739 O O . SER A 1 95 ? -2.701 -8.160 4.743 1.00 95.69 95 SER A O 1
ATOM 741 N N . LEU A 1 96 ? -2.972 -6.975 2.859 1.00 95.38 96 LEU A N 1
ATOM 742 C CA . LEU A 1 96 ? -3.809 -5.932 3.465 1.00 95.38 96 LEU A CA 1
ATOM 743 C C . LEU A 1 96 ? -5.047 -6.520 4.147 1.00 95.38 96 LEU A C 1
ATOM 745 O O . LEU A 1 96 ? -5.319 -6.196 5.301 1.00 95.38 96 LEU A O 1
ATOM 749 N N . GLN A 1 97 ? -5.775 -7.405 3.462 1.00 94.44 97 GLN A N 1
ATOM 750 C CA . GLN A 1 97 ? -6.962 -8.053 4.025 1.00 94.44 97 GLN A CA 1
ATOM 751 C C . GLN A 1 97 ? -6.616 -8.870 5.276 1.00 94.44 97 GLN A C 1
ATOM 753 O O . GLN A 1 97 ? -7.269 -8.707 6.305 1.00 94.44 97 GLN A O 1
ATOM 758 N N . SER A 1 98 ? -5.559 -9.684 5.217 1.00 94.38 98 SER A N 1
ATOM 759 C CA . SER A 1 98 ? -5.102 -10.513 6.339 1.00 94.38 98 SER A CA 1
ATOM 760 C C . SER A 1 98 ? -4.690 -9.672 7.551 1.00 94.38 98 SER A C 1
ATOM 762 O O . SER A 1 98 ? -5.140 -9.916 8.671 1.00 94.38 98 SER A O 1
ATOM 764 N N . HIS A 1 99 ? -3.866 -8.641 7.350 1.00 94.69 99 HIS A N 1
ATOM 765 C CA . HIS A 1 99 ? -3.394 -7.799 8.452 1.00 94.69 99 HIS A CA 1
ATOM 766 C C . HIS A 1 99 ? -4.501 -6.935 9.052 1.00 94.69 99 HIS A C 1
ATOM 768 O O . HIS A 1 99 ? -4.528 -6.748 10.272 1.00 94.69 99 HIS A O 1
ATOM 774 N N . LEU A 1 100 ? -5.436 -6.440 8.235 1.00 93.06 100 LEU A N 1
ATOM 775 C CA . LEU A 1 100 ? -6.616 -5.721 8.722 1.00 93.06 100 LEU A CA 1
ATOM 776 C C . LEU A 1 100 ? -7.529 -6.649 9.523 1.00 93.06 100 LEU A C 1
ATOM 778 O O . LEU A 1 100 ? -7.995 -6.261 10.592 1.00 93.06 100 LEU A O 1
ATOM 782 N N . GLN A 1 101 ? -7.740 -7.878 9.052 1.00 92.12 101 GLN A N 1
ATOM 783 C CA . GLN A 1 101 ? -8.531 -8.890 9.746 1.00 92.12 101 GLN A CA 1
ATOM 784 C C . GLN A 1 101 ? -7.979 -9.162 11.153 1.00 92.12 101 GLN A C 1
ATOM 786 O O . GLN A 1 101 ? -8.725 -9.101 12.133 1.00 92.12 101 GLN A O 1
ATOM 791 N N . LEU A 1 102 ? -6.667 -9.395 11.253 1.00 91.44 102 LEU A N 1
ATOM 792 C CA . LEU A 1 102 ? -5.984 -9.651 12.522 1.00 91.44 102 LEU A CA 1
ATOM 793 C C . LEU A 1 102 ? -5.999 -8.426 13.443 1.00 91.44 102 LEU A C 1
ATOM 795 O O . LEU A 1 102 ? -6.312 -8.543 14.625 1.00 91.44 102 LEU A O 1
ATOM 799 N N . SER A 1 103 ? -5.694 -7.244 12.905 1.00 89.38 103 SER A N 1
ATOM 800 C CA . SER A 1 103 ? -5.565 -6.021 13.708 1.00 89.38 103 SER A CA 1
ATOM 801 C C . SER A 1 103 ? -6.913 -5.487 14.196 1.00 89.38 103 SER A C 1
ATOM 803 O O . SER A 1 103 ? -6.969 -4.843 15.241 1.00 89.38 103 SER A O 1
ATOM 805 N N . LEU A 1 104 ? -7.997 -5.754 13.462 1.00 87.06 104 LEU A N 1
ATOM 806 C CA . LEU A 1 104 ? -9.357 -5.341 13.817 1.00 87.06 104 LEU A CA 1
ATOM 807 C C . LEU A 1 104 ? -10.172 -6.457 14.484 1.00 87.06 104 LEU A C 1
ATOM 809 O O . LEU A 1 104 ? -11.357 -6.244 14.744 1.00 87.06 104 LEU A O 1
ATOM 813 N N . ALA A 1 105 ? -9.575 -7.632 14.722 1.00 87.06 105 ALA A N 1
ATOM 814 C CA . ALA A 1 105 ? -10.244 -8.815 15.269 1.00 87.06 105 ALA A CA 1
ATOM 815 C C . ALA A 1 105 ? -11.599 -9.106 14.585 1.00 87.06 105 ALA A C 1
ATOM 817 O O . ALA A 1 105 ? -12.618 -9.334 15.233 1.00 87.06 105 ALA A O 1
ATOM 818 N N . THR A 1 106 ? -11.617 -9.031 13.253 1.00 82.81 106 THR A N 1
ATOM 819 C CA . THR A 1 106 ? -12.816 -9.200 12.415 1.00 82.81 106 THR A CA 1
ATOM 820 C C . THR A 1 106 ? -12.700 -10.485 11.591 1.00 82.81 106 THR A C 1
ATOM 822 O O . THR A 1 106 ? -11.607 -11.006 11.419 1.00 82.81 106 THR A O 1
ATOM 825 N N . THR A 1 107 ? -13.809 -11.034 11.089 1.00 78.75 107 THR A N 1
ATOM 826 C CA . THR A 1 107 ? -13.806 -12.312 10.348 1.00 78.75 107 THR A CA 1
ATOM 827 C C . THR A 1 107 ? -13.337 -12.179 8.899 1.00 78.75 107 THR A C 1
ATOM 829 O O . THR A 1 107 ? -12.654 -13.062 8.397 1.00 78.75 107 THR A O 1
ATOM 832 N N . MET A 1 108 ? -13.707 -11.099 8.208 1.00 80.62 108 MET A N 1
ATOM 833 C CA . MET A 1 108 ? -13.332 -10.869 6.811 1.00 80.62 108 MET A CA 1
ATOM 834 C C . MET A 1 108 ? -13.400 -9.378 6.495 1.00 80.62 108 MET A C 1
ATOM 836 O O . MET A 1 108 ? -14.366 -8.707 6.860 1.00 80.62 108 MET A O 1
ATOM 840 N N . VAL A 1 109 ? -12.395 -8.873 5.786 1.00 82.94 109 VAL A N 1
ATOM 841 C CA . VAL A 1 109 ? -12.352 -7.485 5.316 1.00 82.94 109 VAL A CA 1
ATOM 842 C C . VAL A 1 109 ? -12.183 -7.512 3.801 1.00 82.94 109 VAL A C 1
ATOM 844 O O . VAL A 1 109 ? -11.054 -7.478 3.324 1.00 82.94 109 VAL A O 1
ATOM 847 N N . PRO A 1 110 ? -13.267 -7.635 3.014 1.00 88.00 110 PRO A N 1
ATOM 848 C CA . PRO A 1 110 ? -13.141 -7.584 1.569 1.00 88.00 110 PRO A CA 1
ATOM 849 C C . PRO A 1 110 ? -12.745 -6.156 1.170 1.00 88.00 110 PRO A C 1
ATOM 851 O O . PRO A 1 110 ? -13.300 -5.171 1.676 1.00 88.00 110 PRO A O 1
ATOM 854 N N . LEU A 1 111 ? -11.726 -6.064 0.321 1.00 92.25 111 LEU A N 1
ATOM 855 C CA . LEU A 1 111 ? -11.008 -4.827 0.036 1.00 92.25 111 LEU A CA 1
ATOM 856 C C . LEU A 1 111 ? -10.798 -4.679 -1.464 1.00 92.25 111 LEU A C 1
ATOM 858 O O . LEU A 1 111 ? -10.243 -5.585 -2.079 1.00 92.25 111 LEU A O 1
ATOM 862 N N . GLU A 1 112 ? -11.178 -3.538 -2.016 1.00 93.81 112 GLU A N 1
ATOM 863 C CA . GLU A 1 112 ? -10.765 -3.057 -3.330 1.00 93.81 112 GLU A CA 1
ATOM 864 C C . GLU A 1 112 ? -9.589 -2.094 -3.170 1.00 93.81 112 GLU A C 1
ATOM 866 O O . GLU A 1 112 ? -9.506 -1.333 -2.198 1.00 93.81 112 GLU A O 1
ATOM 871 N N . VAL A 1 113 ? -8.654 -2.178 -4.113 1.00 95.12 113 VAL A N 1
ATOM 872 C CA . VAL A 1 113 ? -7.440 -1.368 -4.132 1.00 95.12 113 VAL A CA 1
ATOM 873 C C . VAL A 1 113 ? -7.307 -0.710 -5.500 1.00 95.12 113 VAL A C 1
ATOM 875 O O . VAL A 1 113 ? -7.505 -1.378 -6.507 1.00 95.12 113 VAL A O 1
ATOM 878 N N . GLU A 1 114 ? -6.938 0.568 -5.539 1.00 96.38 114 GLU A N 1
ATOM 879 C CA . GLU A 1 114 ? -6.569 1.277 -6.777 1.00 96.38 114 GLU A CA 1
ATOM 880 C C . GLU A 1 114 ? -5.233 1.992 -6.580 1.00 96.38 114 GLU A C 1
ATOM 882 O O . GLU A 1 114 ? -4.949 2.497 -5.488 1.00 96.38 114 GLU A O 1
ATOM 887 N N . LEU A 1 115 ? -4.418 2.068 -7.629 1.00 96.94 115 LEU A N 1
ATOM 888 C CA . LEU A 1 115 ? -3.099 2.688 -7.583 1.00 96.94 115 LEU A CA 1
ATOM 889 C C . LEU A 1 115 ? -2.989 3.820 -8.608 1.00 96.94 115 LEU A C 1
ATOM 891 O O . LEU A 1 115 ? -3.177 3.626 -9.811 1.00 96.94 115 LEU A O 1
ATOM 895 N N . LYS A 1 116 ? -2.629 5.016 -8.134 1.00 96.12 116 LYS A N 1
ATOM 896 C CA . LYS A 1 116 ? -2.501 6.220 -8.970 1.00 96.12 116 LYS A CA 1
ATOM 897 C C . LYS A 1 116 ? -1.166 6.915 -8.738 1.00 96.12 116 LYS A C 1
ATOM 899 O O . LYS A 1 116 ? -0.647 6.906 -7.625 1.00 96.12 116 LYS A O 1
ATOM 904 N N . ALA A 1 117 ? -0.635 7.548 -9.774 1.00 94.75 117 ALA A N 1
ATOM 905 C CA . ALA A 1 117 ? 0.507 8.454 -9.683 1.00 94.75 117 ALA A CA 1
ATOM 906 C C . ALA A 1 117 ? 0.148 9.745 -10.426 1.00 94.75 117 ALA A C 1
ATOM 908 O O . ALA A 1 117 ? -0.049 9.733 -11.642 1.00 94.75 117 ALA A O 1
ATOM 909 N N . GLY A 1 118 ? -0.015 10.843 -9.685 1.00 88.62 118 GLY A N 1
ATOM 910 C CA . GLY A 1 118 ? -0.488 12.108 -10.238 1.00 88.62 118 GLY A CA 1
ATOM 911 C C . GLY A 1 118 ? -1.883 11.962 -10.842 1.00 88.62 118 GLY A C 1
ATOM 912 O O . GLY A 1 118 ? -2.838 11.603 -10.154 1.00 88.62 118 GLY A O 1
ATOM 913 N N . SER A 1 119 ? -1.993 12.217 -12.145 1.00 87.62 119 SER A N 1
ATOM 914 C CA . SER A 1 119 ? -3.237 12.047 -12.915 1.00 87.62 119 SER A CA 1
ATOM 915 C C . SER A 1 119 ? -3.389 10.660 -13.558 1.00 87.62 119 SER A C 1
ATOM 917 O O . SER A 1 119 ? -4.449 10.345 -14.102 1.00 87.62 119 SER A O 1
ATOM 919 N N . GLU A 1 120 ? -2.360 9.814 -13.482 1.00 92.94 120 GLU A N 1
ATOM 920 C CA . GLU A 1 120 ? -2.331 8.508 -14.135 1.00 92.94 120 GLU A CA 1
ATOM 921 C C . GLU A 1 120 ? -2.890 7.409 -13.223 1.00 92.94 120 GLU A C 1
ATOM 923 O O . GLU A 1 120 ? -2.507 7.273 -12.058 1.00 92.94 120 GLU A O 1
ATOM 928 N N . HIS A 1 121 ? -3.771 6.575 -13.780 1.00 94.12 121 HIS A N 1
ATOM 929 C CA . HIS A 1 121 ? -4.251 5.350 -13.137 1.00 94.12 121 HIS A CA 1
ATOM 930 C C . HIS A 1 121 ? -3.332 4.185 -13.510 1.00 94.12 121 HIS A C 1
ATOM 932 O O . HIS A 1 121 ? -3.432 3.642 -14.617 1.00 94.12 121 HIS A O 1
ATOM 938 N N . LEU A 1 122 ? -2.464 3.780 -12.582 1.00 94.88 122 LEU A N 1
ATOM 939 C CA . LEU A 1 122 ? -1.471 2.733 -12.825 1.00 94.88 122 LEU A CA 1
ATOM 940 C C . LEU A 1 122 ? -2.123 1.368 -13.059 1.00 94.88 122 LEU A C 1
ATOM 942 O O . LEU A 1 122 ? -1.599 0.579 -13.841 1.00 94.88 122 LEU A O 1
ATOM 946 N N . ASP A 1 123 ? -3.315 1.139 -12.500 1.00 93.44 123 ASP A N 1
ATOM 947 C CA . ASP A 1 123 ? -4.137 -0.064 -12.710 1.00 93.44 123 ASP A CA 1
ATOM 948 C C . ASP A 1 123 ? -4.313 -0.441 -14.186 1.00 93.44 123 ASP A C 1
ATOM 950 O O . ASP A 1 123 ? -4.295 -1.615 -14.559 1.00 93.44 123 ASP A O 1
ATOM 954 N N . LYS A 1 124 ? -4.435 0.568 -15.058 1.00 91.88 124 LYS A N 1
ATOM 955 C CA . LYS A 1 124 ? -4.654 0.378 -16.500 1.00 91.88 124 LYS A CA 1
ATOM 956 C C . LYS A 1 124 ? -3.381 -0.010 -17.253 1.00 91.88 124 LYS A C 1
ATOM 958 O O . LYS A 1 124 ? -3.464 -0.452 -18.398 1.00 91.88 124 LYS A O 1
ATOM 963 N N . MET A 1 125 ? -2.216 0.159 -16.632 1.00 92.62 125 MET A N 1
ATOM 964 C CA . MET A 1 125 ? -0.901 -0.033 -17.244 1.00 92.62 125 MET A CA 1
ATOM 965 C C . MET A 1 125 ? 0.027 -0.961 -16.447 1.00 92.62 125 MET A C 1
ATOM 967 O O . MET A 1 125 ? 1.193 -1.071 -16.793 1.00 92.62 125 MET A O 1
ATOM 971 N N . LEU A 1 126 ? -0.486 -1.732 -15.477 1.00 91.56 126 LEU A N 1
ATOM 972 C CA . LEU A 1 126 ? 0.298 -2.690 -14.667 1.00 91.56 126 LEU A CA 1
ATOM 973 C C . LEU A 1 126 ? 1.056 -3.764 -15.470 1.00 91.56 126 LEU A C 1
ATOM 975 O O . LEU A 1 126 ? 1.942 -4.433 -14.937 1.00 91.56 126 LEU A O 1
ATOM 979 N N . LYS A 1 127 ? 0.680 -3.994 -16.735 1.00 91.38 127 LYS A N 1
ATOM 980 C CA . LYS A 1 127 ? 1.410 -4.904 -17.634 1.00 91.38 127 LYS A CA 1
ATOM 981 C C . LYS A 1 127 ? 2.761 -4.328 -18.060 1.00 91.38 127 LYS A C 1
ATOM 983 O O . LYS A 1 127 ? 3.673 -5.100 -18.336 1.00 91.38 127 LYS A O 1
ATOM 988 N N . ASP A 1 128 ? 2.863 -3.006 -18.101 1.00 93.75 128 ASP A N 1
ATOM 989 C CA . ASP A 1 128 ? 4.058 -2.252 -18.449 1.00 93.75 128 ASP A CA 1
ATOM 990 C C . ASP A 1 128 ? 4.670 -1.668 -17.166 1.00 93.75 128 ASP A C 1
ATOM 992 O O . ASP A 1 128 ? 4.293 -0.598 -16.681 1.00 93.75 128 ASP A O 1
ATOM 996 N N . GLU A 1 129 ? 5.575 -2.444 -16.563 1.00 93.62 129 GLU A N 1
ATOM 997 C CA . GLU A 1 129 ? 6.211 -2.096 -15.289 1.00 93.62 129 GLU A CA 1
ATOM 998 C C . GLU A 1 129 ? 7.063 -0.825 -15.421 1.00 93.62 129 GLU A C 1
ATOM 1000 O O . GLU A 1 129 ? 7.019 0.033 -14.542 1.00 93.62 129 GLU A O 1
ATOM 1005 N N . ASP A 1 130 ? 7.797 -0.667 -16.525 1.00 94.19 130 ASP A N 1
ATOM 1006 C CA . ASP A 1 130 ? 8.693 0.475 -16.717 1.00 94.19 130 ASP A CA 1
ATOM 1007 C C . ASP A 1 130 ? 7.913 1.783 -16.892 1.00 94.19 130 ASP A C 1
ATOM 1009 O O . ASP A 1 130 ? 8.276 2.796 -16.289 1.00 94.19 130 ASP A O 1
ATOM 1013 N N . ARG A 1 131 ? 6.777 1.752 -17.600 1.00 94.75 131 ARG A N 1
ATOM 1014 C CA . ARG A 1 131 ? 5.880 2.912 -17.685 1.00 94.75 131 ARG A CA 1
ATOM 1015 C C . ARG A 1 131 ? 5.283 3.285 -16.324 1.00 94.75 131 ARG A C 1
ATOM 1017 O O . ARG A 1 131 ? 5.220 4.468 -15.993 1.00 94.75 131 ARG A O 1
ATOM 1024 N N . CYS A 1 132 ? 4.897 2.300 -15.505 1.00 95.69 132 CYS A N 1
ATOM 1025 C CA . CYS A 1 132 ? 4.448 2.560 -14.132 1.00 95.69 132 CYS A CA 1
ATOM 1026 C C . CYS A 1 132 ? 5.542 3.253 -13.300 1.00 95.69 132 CYS A C 1
ATOM 1028 O O . CYS A 1 132 ? 5.259 4.216 -12.586 1.00 95.69 132 CYS A O 1
ATOM 1030 N N . LEU A 1 133 ? 6.791 2.780 -13.394 1.00 94.94 133 LEU A N 1
ATOM 1031 C CA . LEU A 1 133 ? 7.927 3.369 -12.677 1.00 94.94 133 LEU A CA 1
ATOM 1032 C C . LEU A 1 133 ? 8.196 4.804 -13.114 1.00 94.94 133 LEU A C 1
ATOM 1034 O O . LEU A 1 133 ? 8.495 5.644 -12.267 1.00 94.94 133 LEU A O 1
ATOM 1038 N N . GLU A 1 134 ? 8.086 5.092 -14.410 1.00 94.50 134 GLU A N 1
ATOM 1039 C CA . GLU A 1 134 ? 8.252 6.444 -14.934 1.00 94.50 134 GLU A CA 1
ATOM 1040 C C . GLU A 1 134 ? 7.169 7.387 -14.395 1.00 94.50 134 GLU A C 1
ATOM 1042 O O . GLU A 1 134 ? 7.495 8.472 -13.910 1.00 94.50 134 GLU A O 1
ATOM 1047 N N . CYS A 1 135 ? 5.899 6.965 -14.391 1.00 95.00 135 CYS A N 1
ATOM 1048 C CA . CYS A 1 135 ? 4.806 7.738 -13.794 1.00 95.00 135 CYS A CA 1
ATOM 1049 C C . CYS A 1 135 ? 5.069 8.039 -12.310 1.00 95.00 135 CYS A C 1
ATOM 1051 O O . CYS A 1 135 ? 4.976 9.191 -11.896 1.00 95.00 135 CYS A O 1
ATOM 1053 N N . ILE A 1 136 ? 5.467 7.034 -11.523 1.00 95.44 136 ILE A N 1
ATOM 1054 C CA . ILE A 1 136 ? 5.776 7.199 -10.091 1.00 95.44 136 ILE A CA 1
ATOM 1055 C C . ILE A 1 136 ? 6.984 8.120 -9.879 1.00 95.44 136 ILE A C 1
ATOM 1057 O O . ILE A 1 136 ? 6.990 8.935 -8.962 1.00 95.44 136 ILE A O 1
ATOM 1061 N N . TYR A 1 137 ? 8.015 8.005 -10.718 1.00 93.56 137 TYR A N 1
ATOM 1062 C CA . TYR A 1 137 ? 9.223 8.826 -10.627 1.00 93.56 137 TYR A CA 1
ATOM 1063 C C . TYR A 1 137 ? 8.969 10.301 -10.971 1.00 93.56 137 TYR A C 1
ATOM 1065 O O . TYR A 1 137 ? 9.582 11.193 -10.379 1.00 93.56 137 TYR A O 1
ATOM 1073 N N . ARG A 1 138 ? 8.064 10.574 -11.921 1.00 92.75 138 ARG A N 1
ATOM 1074 C CA . ARG A 1 138 ? 7.660 11.944 -12.278 1.00 92.75 138 ARG A CA 1
ATOM 1075 C C . ARG A 1 138 ? 6.967 12.650 -11.116 1.00 92.75 138 ARG A C 1
ATOM 1077 O O . ARG A 1 138 ? 7.158 13.853 -10.940 1.00 92.75 138 ARG A O 1
ATOM 1084 N N . GLU A 1 139 ? 6.231 11.899 -10.306 1.00 91.94 139 GLU A N 1
ATOM 1085 C CA . GLU A 1 139 ? 5.595 12.382 -9.086 1.00 91.94 139 GLU A CA 1
ATOM 1086 C C . GLU A 1 139 ? 6.612 12.443 -7.943 1.00 91.94 139 GLU A C 1
ATOM 1088 O O . GLU A 1 139 ? 6.777 11.504 -7.157 1.00 91.94 139 GLU A O 1
ATOM 1093 N N . LYS A 1 140 ? 7.326 13.563 -7.833 1.00 82.06 140 LYS A N 1
ATOM 1094 C CA . LYS A 1 140 ? 8.291 13.753 -6.748 1.00 82.06 140 LYS A CA 1
ATOM 1095 C C . LYS A 1 140 ? 7.564 14.037 -5.431 1.00 82.06 140 LYS A C 1
ATOM 1097 O O . LYS A 1 140 ? 6.807 15.003 -5.379 1.00 82.06 140 LYS A O 1
ATOM 1102 N N . PRO A 1 141 ? 7.829 13.269 -4.359 1.00 80.56 141 PRO A N 1
ATOM 1103 C CA . PRO A 1 141 ? 7.289 13.582 -3.045 1.00 80.56 141 PRO A CA 1
ATOM 1104 C C . PRO A 1 141 ? 7.892 14.903 -2.564 1.00 80.56 141 PRO A C 1
ATOM 1106 O O . PRO A 1 141 ? 9.089 15.001 -2.301 1.00 80.56 141 PRO A O 1
ATOM 1109 N N . ASP A 1 142 ? 7.052 15.923 -2.470 1.00 73.94 142 ASP A N 1
ATOM 1110 C CA . ASP A 1 142 ? 7.372 17.271 -1.997 1.00 73.94 142 ASP A CA 1
ATOM 1111 C C . ASP A 1 142 ? 7.326 17.377 -0.465 1.00 73.94 142 ASP A C 1
ATOM 1113 O O . ASP A 1 142 ? 7.751 18.381 0.107 1.00 73.94 142 ASP A O 1
ATOM 1117 N N . ARG A 1 143 ? 6.812 16.339 0.207 1.00 75.56 143 ARG A N 1
ATOM 1118 C CA . ARG A 1 143 ? 6.463 16.369 1.630 1.00 75.56 143 ARG A CA 1
ATOM 1119 C C . ARG A 1 143 ? 7.174 15.285 2.422 1.00 75.56 143 ARG A C 1
ATOM 1121 O O . ARG A 1 143 ? 7.341 14.148 1.974 1.00 75.56 143 ARG A O 1
ATOM 1128 N N . LEU A 1 144 ? 7.580 15.668 3.627 1.00 84.31 144 LEU A N 1
ATOM 1129 C CA . LEU A 1 144 ? 7.937 14.728 4.681 1.00 84.31 144 LEU A CA 1
ATOM 1130 C C . LEU A 1 144 ? 6.668 14.034 5.201 1.00 84.31 144 LEU A C 1
ATOM 1132 O O . LEU A 1 144 ? 5.571 14.533 4.946 1.00 84.31 144 LEU A O 1
ATOM 1136 N N . PRO A 1 145 ? 6.802 12.892 5.899 1.00 88.56 145 PRO A N 1
ATOM 1137 C CA . PRO A 1 145 ? 5.673 12.297 6.597 1.00 88.56 145 PRO A CA 1
ATOM 1138 C C . PRO A 1 145 ? 4.997 13.320 7.511 1.00 88.56 145 PRO A C 1
ATOM 1140 O O . PRO A 1 145 ? 5.680 14.077 8.203 1.00 88.56 145 PRO A O 1
ATOM 1143 N N . ASP A 1 146 ? 3.667 13.337 7.506 1.00 90.94 146 ASP A N 1
ATOM 1144 C CA . ASP A 1 146 ? 2.896 14.188 8.408 1.00 90.94 146 ASP A CA 1
ATOM 1145 C C . ASP A 1 146 ? 3.202 13.820 9.877 1.00 90.94 146 ASP A C 1
ATOM 1147 O O . ASP A 1 146 ? 3.551 12.676 10.192 1.00 90.94 146 ASP A O 1
ATOM 1151 N N . GLU A 1 147 ? 3.035 14.782 10.791 1.00 91.00 147 GLU A N 1
ATOM 1152 C CA . GLU A 1 147 ? 3.233 14.591 12.240 1.00 91.00 147 GLU A CA 1
ATOM 1153 C C . GLU A 1 147 ? 2.439 13.386 12.760 1.00 91.00 147 GLU A C 1
ATOM 1155 O O . GLU A 1 147 ? 2.995 12.514 13.419 1.00 91.00 147 GLU A O 1
ATOM 1160 N N . GLU A 1 148 ? 1.188 13.246 12.314 1.00 91.62 148 GLU A N 1
ATOM 1161 C CA . GLU A 1 148 ? 0.341 12.092 12.619 1.00 91.62 148 GLU A CA 1
ATOM 1162 C C . GLU A 1 148 ? 0.998 10.750 12.254 1.00 91.62 148 GLU A C 1
ATOM 1164 O O . GLU A 1 148 ? 0.931 9.785 13.015 1.00 91.62 148 GLU A O 1
ATOM 1169 N N . ILE A 1 149 ? 1.612 10.661 11.072 1.00 94.19 149 ILE A N 1
ATOM 1170 C CA . ILE A 1 149 ? 2.257 9.425 10.627 1.00 94.19 149 ILE A CA 1
ATOM 1171 C C . ILE A 1 149 ? 3.488 9.150 11.482 1.00 94.19 149 ILE A C 1
ATOM 1173 O O . ILE A 1 149 ? 3.713 8.008 11.879 1.00 94.19 149 ILE A O 1
ATOM 1177 N N . THR A 1 150 ? 4.247 10.194 11.807 1.00 92.81 150 THR A N 1
ATOM 1178 C CA . THR A 1 150 ? 5.437 10.092 12.656 1.00 92.81 150 THR A CA 1
ATOM 1179 C C . THR A 1 150 ? 5.077 9.570 14.050 1.00 92.81 150 THR A C 1
ATOM 1181 O O . THR A 1 150 ? 5.665 8.586 14.501 1.00 92.81 150 THR A O 1
ATOM 1184 N N . GLU A 1 151 ? 4.047 10.133 14.686 1.00 93.25 151 GLU A N 1
ATOM 1185 C CA . GLU A 1 151 ? 3.536 9.672 15.985 1.00 93.25 151 GLU A CA 1
ATOM 1186 C C . GLU A 1 151 ? 3.073 8.209 15.941 1.00 93.25 151 GLU A C 1
ATOM 1188 O O . GLU A 1 151 ? 3.384 7.411 16.831 1.00 93.25 151 GLU A O 1
ATOM 1193 N N . LEU A 1 152 ? 2.347 7.821 14.886 1.00 92.75 152 LEU A N 1
ATOM 1194 C CA . LEU A 1 152 ? 1.880 6.445 14.716 1.00 92.75 152 LEU A CA 1
ATOM 1195 C C . LEU A 1 152 ? 3.039 5.461 14.508 1.00 92.75 152 LEU A C 1
ATOM 1197 O O . LEU A 1 152 ? 2.995 4.343 15.032 1.00 92.75 152 LEU A O 1
ATOM 1201 N N . GLU A 1 153 ? 4.087 5.855 13.783 1.00 92.88 153 GLU A N 1
ATOM 1202 C CA . GLU A 1 153 ? 5.293 5.040 13.629 1.00 92.88 153 GLU A CA 1
ATOM 1203 C C . GLU A 1 153 ? 6.061 4.887 14.945 1.00 92.88 153 GLU A C 1
ATOM 1205 O O . GLU A 1 153 ? 6.539 3.790 15.245 1.00 92.88 153 GLU A O 1
ATOM 1210 N N . GLU A 1 154 ? 6.176 5.943 15.748 1.00 92.19 154 GLU A N 1
ATOM 1211 C CA . GLU A 1 154 ? 6.807 5.887 17.072 1.00 92.19 154 GLU A CA 1
ATOM 1212 C C . GLU A 1 154 ? 6.012 5.026 18.057 1.00 92.19 154 GLU A C 1
ATOM 1214 O O . GLU A 1 154 ? 6.588 4.182 18.757 1.00 92.19 154 GLU A O 1
ATOM 1219 N N . CYS A 1 155 ? 4.684 5.161 18.058 1.00 89.69 155 CYS A N 1
ATOM 1220 C CA . CYS A 1 155 ? 3.785 4.306 18.828 1.00 89.69 155 CYS A CA 1
ATOM 1221 C C . CYS A 1 155 ? 3.977 2.829 18.447 1.00 89.69 155 CYS A C 1
ATOM 1223 O O . CYS A 1 155 ? 4.160 1.970 19.313 1.00 89.69 155 CYS A O 1
ATOM 1225 N N . LEU A 1 156 ? 4.024 2.529 17.145 1.00 88.94 156 LEU A N 1
ATOM 1226 C CA . LEU A 1 156 ? 4.233 1.173 16.643 1.00 88.94 156 LEU A CA 1
ATOM 1227 C C . LEU A 1 156 ? 5.602 0.614 17.051 1.00 88.94 156 LEU A C 1
ATOM 1229 O O . LEU A 1 156 ? 5.673 -0.517 17.539 1.00 88.94 156 LEU A O 1
ATOM 1233 N N . LYS A 1 157 ? 6.679 1.395 16.902 1.00 89.44 157 LYS A N 1
ATOM 1234 C CA . LYS A 1 157 ? 8.034 0.999 17.328 1.00 89.44 157 LYS A CA 1
ATOM 1235 C C . LYS A 1 157 ? 8.073 0.684 18.824 1.00 89.44 157 LYS A C 1
ATOM 1237 O O . LYS A 1 157 ? 8.609 -0.352 19.214 1.00 89.44 157 LYS A O 1
ATOM 1242 N N . SER A 1 158 ? 7.447 1.523 19.645 1.00 89.00 158 SER A N 1
ATOM 1243 C CA . SER A 1 158 ? 7.376 1.338 21.099 1.00 89.00 158 SER A CA 1
ATOM 1244 C C . SER A 1 158 ? 6.646 0.046 21.480 1.00 89.00 158 SER A C 1
ATOM 1246 O O . SER A 1 158 ? 7.118 -0.712 22.330 1.00 89.00 158 SER A O 1
ATOM 1248 N N . LEU A 1 159 ? 5.538 -0.264 20.797 1.00 83.94 159 LEU A N 1
ATOM 1249 C CA . LEU A 1 159 ? 4.793 -1.511 20.998 1.00 83.94 159 LEU A CA 1
ATOM 1250 C C . LEU A 1 159 ? 5.616 -2.752 20.621 1.00 83.94 159 LEU A C 1
ATOM 1252 O O . LEU A 1 159 ? 5.578 -3.754 21.338 1.00 83.94 159 LEU A O 1
ATOM 1256 N N . MET A 1 160 ? 6.380 -2.694 19.526 1.00 81.12 160 MET A N 1
ATOM 1257 C CA . MET A 1 160 ? 7.246 -3.805 19.112 1.00 81.12 160 MET A CA 1
ATOM 1258 C C . MET A 1 160 ? 8.406 -4.033 20.090 1.00 81.12 160 MET A C 1
ATOM 1260 O O . MET A 1 160 ? 8.723 -5.182 20.402 1.00 81.12 160 MET A O 1
ATOM 1264 N N . LEU A 1 161 ? 9.003 -2.961 20.621 1.00 79.44 161 LEU A N 1
ATOM 1265 C CA . LEU A 1 161 ? 10.059 -3.054 21.633 1.00 79.44 161 LEU A CA 1
ATOM 1266 C C . LEU A 1 161 ? 9.544 -3.680 22.935 1.00 79.44 161 LEU A C 1
ATOM 1268 O O . LEU A 1 161 ? 10.180 -4.587 23.469 1.00 79.44 161 LEU A O 1
ATOM 1272 N N . HIS A 1 162 ? 8.368 -3.266 23.417 1.00 74.00 162 HIS A N 1
ATOM 1273 C CA . HIS A 1 162 ? 7.792 -3.830 24.641 1.00 74.00 162 HIS A CA 1
ATOM 1274 C C . HIS A 1 162 ? 7.465 -5.326 24.498 1.00 74.00 162 HIS A C 1
ATOM 1276 O O . HIS A 1 162 ? 7.715 -6.116 25.410 1.00 74.00 162 HIS A O 1
ATOM 1282 N N . GLN A 1 163 ? 6.980 -5.744 23.325 1.00 66.62 163 GLN A N 1
ATOM 1283 C CA . GLN A 1 163 ? 6.730 -7.155 23.031 1.00 66.62 163 GLN A CA 1
ATOM 1284 C C . GLN A 1 163 ? 8.027 -7.981 23.001 1.00 66.62 163 GLN A C 1
ATOM 1286 O O . GLN A 1 163 ? 8.054 -9.097 23.519 1.00 66.62 163 GLN A O 1
ATOM 1291 N N . SER A 1 164 ? 9.115 -7.430 22.454 1.00 59.94 164 SER A N 1
ATOM 1292 C CA . SER A 1 164 ? 10.423 -8.098 22.443 1.00 59.94 164 SER A CA 1
ATOM 1293 C C . SER A 1 164 ? 11.007 -8.291 23.847 1.00 59.94 164 SER A C 1
ATOM 1295 O O . SER A 1 164 ? 11.737 -9.255 24.067 1.00 59.94 164 SER A O 1
ATOM 1297 N N . THR A 1 165 ? 10.693 -7.404 24.793 1.00 59.50 165 THR A N 1
ATOM 1298 C CA . THR A 1 165 ? 11.159 -7.507 26.186 1.00 59.50 165 THR A CA 1
ATOM 1299 C C . THR A 1 165 ? 10.327 -8.506 26.994 1.00 59.50 165 THR A C 1
ATOM 1301 O O . THR A 1 165 ? 10.889 -9.292 27.755 1.00 59.50 165 THR A O 1
ATOM 1304 N N . ASN A 1 166 ? 9.006 -8.553 26.786 1.00 54.94 166 ASN A N 1
ATOM 1305 C CA . ASN A 1 166 ? 8.119 -9.472 27.514 1.00 54.94 166 ASN A CA 1
ATOM 1306 C C . ASN A 1 166 ? 8.246 -10.938 27.062 1.00 54.94 166 ASN A C 1
ATOM 1308 O O . ASN A 1 166 ? 7.977 -11.845 27.846 1.00 54.94 166 ASN A O 1
ATOM 1312 N N . ASN A 1 167 ? 8.711 -11.194 25.837 1.00 51.31 167 ASN A N 1
ATOM 1313 C CA . ASN A 1 167 ? 8.907 -12.558 25.330 1.00 51.31 167 ASN A CA 1
ATOM 1314 C C . ASN A 1 167 ? 10.161 -13.265 25.891 1.00 51.31 167 ASN A C 1
ATOM 1316 O O . ASN A 1 167 ? 10.357 -14.446 25.616 1.00 51.31 167 ASN A O 1
ATOM 1320 N N . ASN A 1 168 ? 10.984 -12.585 26.700 1.00 45.97 168 ASN A N 1
ATOM 1321 C CA . ASN A 1 168 ? 12.172 -13.170 27.337 1.00 45.97 168 ASN A CA 1
ATOM 1322 C C . ASN A 1 168 ? 11.930 -13.689 28.771 1.00 45.97 168 ASN A C 1
ATOM 1324 O O . ASN A 1 168 ? 12.867 -14.164 29.409 1.00 45.97 168 ASN A O 1
ATOM 1328 N N . VAL A 1 169 ? 10.690 -13.657 29.280 1.00 46.44 169 VAL A N 1
ATOM 1329 C CA . VAL A 1 169 ? 10.312 -14.262 30.575 1.00 46.44 169 VAL A CA 1
ATOM 1330 C C . VAL A 1 169 ? 9.067 -15.137 30.397 1.00 46.44 169 VAL A C 1
ATOM 1332 O O . VAL A 1 169 ? 7.989 -14.836 30.890 1.00 46.44 169 VAL A O 1
ATOM 1335 N N . ALA A 1 170 ? 9.202 -16.236 29.656 1.00 40.72 170 ALA A N 1
ATOM 1336 C CA . ALA A 1 170 ? 8.215 -17.320 29.650 1.00 40.72 170 ALA A CA 1
ATOM 1337 C C . ALA A 1 170 ? 8.869 -18.622 29.173 1.00 40.72 170 ALA A C 1
ATOM 1339 O O . ALA A 1 170 ? 8.618 -19.121 28.081 1.00 40.72 170 ALA A O 1
ATOM 1340 N N . GLY A 1 171 ? 9.755 -19.155 30.010 1.00 43.09 171 GLY A N 1
ATOM 1341 C CA . GLY A 1 171 ? 10.417 -20.434 29.791 1.00 43.09 171 GLY A CA 1
ATOM 1342 C C . GLY A 1 171 ? 10.639 -21.165 31.105 1.00 43.09 171 GLY A C 1
ATOM 1343 O O . GLY A 1 171 ? 11.786 -21.420 31.454 1.00 43.09 171 GLY A O 1
ATOM 1344 N N . LYS A 1 172 ? 9.564 -21.460 31.854 1.00 34.97 172 LYS A N 1
ATOM 1345 C CA . LYS A 1 172 ? 9.548 -22.604 32.777 1.00 34.97 172 LYS A CA 1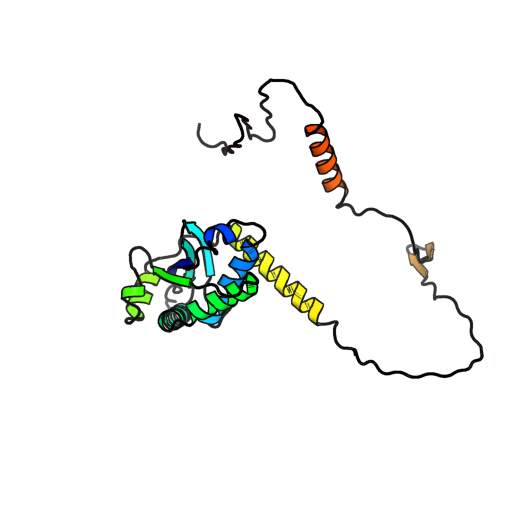
ATOM 1346 C C . LYS A 1 172 ? 8.127 -23.037 33.161 1.00 34.97 172 LYS A C 1
ATOM 1348 O O . LYS A 1 172 ? 7.469 -22.409 33.980 1.00 34.97 172 LYS A O 1
ATOM 1353 N N . ASP A 1 173 ? 7.715 -24.118 32.507 1.00 28.45 173 ASP A N 1
ATOM 1354 C CA . ASP A 1 173 ? 6.864 -25.217 32.969 1.00 28.45 173 ASP A CA 1
ATOM 1355 C C . ASP A 1 173 ? 5.488 -24.924 33.592 1.00 28.45 173 ASP A C 1
ATOM 1357 O O . ASP A 1 173 ? 5.332 -24.684 34.786 1.00 28.45 173 ASP A O 1
ATOM 1361 N N . CYS A 1 174 ? 4.450 -25.155 32.782 1.00 32.06 174 CYS A N 1
ATOM 1362 C CA . CYS A 1 174 ? 3.185 -25.715 33.252 1.00 32.06 174 CYS A CA 1
ATOM 1363 C C . CYS A 1 174 ? 3.169 -27.214 32.919 1.00 32.06 174 CYS A C 1
ATOM 1365 O O . CYS A 1 174 ? 3.041 -27.592 31.757 1.00 32.06 174 CYS A O 1
ATOM 1367 N N . SER A 1 175 ? 3.281 -28.080 33.927 1.00 30.72 175 SER A N 1
ATOM 1368 C CA . SER A 1 175 ? 2.895 -29.495 33.837 1.00 30.72 175 SER A CA 1
ATOM 1369 C C . SER A 1 175 ? 2.443 -29.986 35.212 1.00 30.72 175 SER A C 1
ATOM 1371 O O . SER A 1 175 ? 3.227 -30.161 36.137 1.00 30.72 175 SER A O 1
ATOM 1373 N N . SER A 1 176 ? 1.129 -30.149 35.324 1.00 36.00 176 SER A N 1
ATOM 1374 C CA . SER A 1 176 ? 0.394 -30.764 36.428 1.00 36.00 176 SER A CA 1
ATOM 1375 C C . SER A 1 176 ? 0.659 -32.272 36.495 1.00 36.00 176 SER A C 1
ATOM 1377 O O . SER A 1 176 ? 0.627 -32.905 35.444 1.00 36.00 176 SER A O 1
ATOM 1379 N N . LEU A 1 177 ? 0.851 -32.840 37.699 1.00 29.27 177 LEU A N 1
ATOM 1380 C CA . LEU A 1 177 ? 0.354 -34.166 38.125 1.00 29.27 177 LEU A CA 1
ATOM 1381 C C . LEU A 1 177 ? 0.588 -34.409 39.639 1.00 29.27 177 LEU A C 1
ATOM 1383 O O . LEU A 1 177 ? 1.604 -34.030 40.210 1.00 29.27 177 LEU A O 1
ATOM 1387 N N . LYS A 1 178 ? -0.418 -35.027 40.274 1.00 28.39 178 LYS A N 1
ATOM 1388 C CA . LYS A 1 178 ? -0.621 -35.325 41.714 1.00 28.39 178 LYS A CA 1
ATOM 1389 C C . LYS A 1 178 ? 0.403 -36.338 42.274 1.00 28.39 178 LYS A C 1
ATOM 1391 O O . LYS A 1 178 ? 0.766 -37.258 41.548 1.00 28.39 178 LYS A O 1
ATOM 1396 N N . SER A 1 179 ? 0.791 -36.310 43.563 1.00 28.08 179 SER A N 1
ATOM 1397 C CA . SER A 1 179 ? 0.228 -37.117 44.693 1.00 28.08 179 SER A CA 1
ATOM 1398 C C . SER A 1 179 ? 1.122 -37.015 45.974 1.00 28.08 179 SER A C 1
ATOM 1400 O O . SER A 1 179 ? 2.258 -36.567 45.839 1.00 28.08 179 SER A O 1
ATOM 1402 N N . PRO A 1 180 ? 0.662 -37.415 47.193 1.00 50.25 180 PRO A N 1
ATOM 1403 C CA . PRO A 1 180 ? 1.144 -36.912 48.503 1.00 50.25 180 PRO A CA 1
ATOM 1404 C C . PRO A 1 180 ? 1.835 -37.939 49.444 1.00 50.25 180 PRO A C 1
ATOM 1406 O O . PRO A 1 180 ? 1.523 -39.118 49.340 1.00 50.25 180 PRO A O 1
ATOM 1409 N N . SER A 1 181 ? 2.656 -37.472 50.418 1.00 26.34 181 SER A N 1
ATOM 1410 C CA . SER A 1 181 ? 2.690 -37.880 51.862 1.00 26.34 181 SER A CA 1
ATOM 1411 C C . SER A 1 181 ? 4.007 -37.515 52.615 1.00 26.34 181 SER A C 1
ATOM 1413 O O . SER A 1 181 ? 5.068 -37.927 52.168 1.00 26.34 181 SER A O 1
ATOM 1415 N N . GLN A 1 182 ? 3.872 -36.769 53.739 1.00 30.02 182 GLN A N 1
ATOM 1416 C CA . GLN A 1 182 ? 4.609 -36.639 55.050 1.00 30.02 182 GLN A CA 1
ATOM 1417 C C . GLN A 1 182 ? 5.977 -37.337 55.347 1.00 30.02 182 GLN A C 1
ATOM 1419 O O . GLN A 1 182 ? 6.308 -38.282 54.643 1.00 30.02 182 GLN A O 1
ATOM 1424 N N . PRO A 1 183 ? 6.684 -37.083 56.500 1.00 37.56 183 PRO A N 1
ATOM 1425 C CA . PRO A 1 183 ? 6.685 -35.980 57.505 1.00 37.56 183 PRO A CA 1
ATOM 1426 C C . PRO A 1 183 ? 8.106 -35.451 57.956 1.00 37.56 183 PRO A C 1
ATOM 1428 O O . PRO A 1 183 ? 9.131 -36.046 57.655 1.00 37.56 183 PRO A O 1
ATOM 1431 N N . TYR A 1 184 ? 8.128 -34.332 58.710 1.00 28.72 184 TYR A N 1
ATOM 1432 C CA . TYR A 1 184 ? 9.226 -33.565 59.397 1.00 28.72 184 TYR A CA 1
ATOM 1433 C C . TYR A 1 184 ? 10.117 -34.343 60.429 1.00 28.72 184 TYR A C 1
ATOM 1435 O O . TYR A 1 184 ? 9.756 -35.497 60.660 1.00 28.72 184 TYR A O 1
ATOM 1443 N N . PRO A 1 185 ? 11.161 -33.791 61.158 1.00 41.88 185 PRO A N 1
ATOM 1444 C CA . PRO A 1 185 ? 11.539 -32.382 61.524 1.00 41.88 185 PRO A CA 1
ATOM 1445 C C . PRO A 1 185 ? 13.097 -32.091 61.596 1.00 41.88 185 PRO A C 1
ATOM 1447 O O . PRO A 1 185 ? 13.844 -32.763 60.894 1.00 41.88 185 PRO A O 1
ATOM 1450 N N . PRO A 1 186 ? 13.647 -31.178 62.449 1.00 43.53 186 PRO A N 1
ATOM 1451 C CA . PRO A 1 186 ? 13.741 -29.704 62.337 1.00 43.53 186 PRO A CA 1
ATOM 1452 C C . PRO A 1 186 ? 15.199 -29.153 62.434 1.00 43.53 186 PRO A C 1
ATOM 1454 O O . PRO A 1 186 ? 16.049 -29.828 62.997 1.00 43.53 186 PRO A O 1
ATOM 1457 N N . GLN A 1 187 ? 15.480 -27.907 62.003 1.00 31.03 187 GLN A N 1
ATOM 1458 C CA . GLN A 1 187 ? 16.429 -26.940 62.630 1.00 31.03 187 GLN A CA 1
ATOM 1459 C C . GLN A 1 187 ? 16.813 -25.791 61.678 1.00 31.03 187 GLN A C 1
ATOM 1461 O O . GLN A 1 187 ? 17.039 -26.017 60.495 1.00 31.03 187 GLN A O 1
ATOM 1466 N N . GLY A 1 188 ? 16.984 -24.582 62.228 1.00 27.00 188 GLY A N 1
ATOM 1467 C CA . GLY A 1 188 ? 17.825 -23.543 61.621 1.00 27.00 188 GLY A CA 1
ATOM 1468 C C . GLY A 1 188 ? 17.134 -22.210 61.353 1.00 27.00 188 GLY A C 1
ATOM 1469 O O . GLY A 1 188 ? 16.685 -21.934 60.251 1.00 27.00 188 GLY A O 1
ATOM 1470 N N . SER A 1 189 ? 17.087 -21.369 62.378 1.00 32.31 189 SER A N 1
ATOM 1471 C CA . SER A 1 189 ? 16.831 -19.930 62.321 1.00 32.31 189 SER A CA 1
ATOM 1472 C C . SER A 1 189 ? 17.873 -19.163 61.489 1.00 32.31 189 SER A C 1
ATOM 1474 O O . SER A 1 189 ? 19.060 -19.329 61.762 1.00 32.31 189 SER A O 1
ATOM 1476 N N . SER A 1 190 ? 17.451 -18.225 60.631 1.00 30.97 190 SER A N 1
ATOM 1477 C CA . SER A 1 190 ? 18.095 -16.900 60.502 1.00 30.97 190 SER A CA 1
ATOM 1478 C C . SER A 1 190 ? 17.299 -15.921 59.621 1.00 30.97 190 SER A C 1
ATOM 1480 O O . SER A 1 190 ? 16.801 -16.251 58.549 1.00 30.97 190 SER A O 1
ATOM 1482 N N . LEU A 1 191 ? 17.174 -14.704 60.157 1.00 35.31 191 LEU A N 1
ATOM 1483 C CA . LEU A 1 191 ? 16.616 -13.469 59.595 1.00 35.31 191 LEU A CA 1
ATOM 1484 C C . LEU A 1 191 ? 17.533 -12.857 58.505 1.00 35.31 191 LEU A C 1
ATOM 1486 O O . LEU A 1 191 ? 18.693 -13.262 58.400 1.00 35.31 191 LEU A O 1
ATOM 1490 N N . PRO A 1 192 ? 17.031 -11.898 57.698 1.00 37.28 192 PRO A N 1
ATOM 1491 C CA . PRO A 1 192 ? 17.685 -11.429 56.479 1.00 37.28 192 PRO A CA 1
ATOM 1492 C C . PRO A 1 192 ? 18.920 -10.562 56.749 1.00 37.28 192 PRO A C 1
ATOM 1494 O O . PRO A 1 192 ? 18.999 -9.820 57.723 1.00 37.28 192 PRO A O 1
ATOM 1497 N N . THR A 1 193 ? 19.879 -10.672 55.835 1.00 39.56 193 THR A N 1
ATOM 1498 C CA . THR A 1 193 ? 21.132 -9.918 55.770 1.00 39.56 193 THR A CA 1
ATOM 1499 C C . THR A 1 193 ? 20.869 -8.410 55.660 1.00 39.56 193 THR A C 1
ATOM 1501 O O . THR A 1 193 ? 20.410 -7.942 54.623 1.00 39.56 193 THR A O 1
ATOM 1504 N N . GLU A 1 194 ? 21.182 -7.644 56.711 1.00 42.22 194 GLU A N 1
ATOM 1505 C CA . GLU A 1 194 ? 21.274 -6.179 56.643 1.00 42.22 194 GLU A CA 1
ATOM 1506 C C . GLU A 1 194 ? 22.528 -5.777 55.849 1.00 42.22 194 GLU A C 1
ATOM 1508 O O . GLU A 1 194 ? 23.654 -6.096 56.232 1.00 42.22 194 GLU A O 1
ATOM 1513 N N . LEU A 1 195 ? 22.339 -5.060 54.740 1.00 44.53 195 LEU A N 1
ATOM 1514 C CA . LEU A 1 195 ? 23.408 -4.382 54.010 1.00 44.53 195 LEU A CA 1
ATOM 1515 C C . LEU A 1 195 ? 23.567 -2.975 54.592 1.00 44.53 195 LEU A C 1
ATOM 1517 O O . LEU A 1 195 ? 22.679 -2.134 54.489 1.00 44.53 195 LEU A O 1
ATOM 1521 N N . THR A 1 196 ? 24.701 -2.725 55.240 1.00 38.25 196 THR A N 1
ATOM 1522 C CA . THR A 1 196 ? 25.070 -1.396 55.738 1.00 38.25 196 THR A CA 1
ATOM 1523 C C . THR A 1 196 ? 26.101 -0.780 54.804 1.00 38.25 196 THR A C 1
ATOM 1525 O O . THR A 1 196 ? 27.094 -1.427 54.474 1.00 38.25 196 THR A O 1
ATOM 1528 N N . PHE A 1 197 ? 25.911 0.480 54.407 1.00 49.75 197 PHE A N 1
ATOM 1529 C CA . PHE A 1 197 ? 26.934 1.246 53.690 1.00 49.75 197 PHE A CA 1
ATOM 1530 C C . PHE A 1 197 ? 27.265 2.547 54.431 1.00 49.75 197 PHE A C 1
ATOM 1532 O O . PHE A 1 197 ? 26.453 3.088 55.186 1.00 49.75 197 PHE A O 1
ATOM 1539 N N . ILE A 1 198 ? 28.499 3.022 54.251 1.00 43.00 198 ILE A N 1
ATOM 1540 C CA . ILE A 1 198 ? 29.031 4.223 54.903 1.00 43.00 198 ILE A CA 1
ATOM 1541 C C . ILE A 1 198 ? 29.144 5.325 53.855 1.00 43.00 198 ILE A C 1
ATOM 1543 O O . ILE A 1 198 ? 29.809 5.145 52.834 1.00 43.00 198 ILE A O 1
ATOM 1547 N N . PHE A 1 199 ? 28.545 6.484 54.128 1.00 38.66 199 PHE A N 1
ATOM 1548 C CA . PHE A 1 199 ? 28.713 7.685 53.314 1.00 38.66 199 PHE A CA 1
ATOM 1549 C C . PHE A 1 199 ? 29.105 8.852 54.222 1.00 38.66 199 PHE A C 1
ATOM 1551 O O . PHE A 1 199 ? 28.440 9.125 55.217 1.00 38.66 199 PHE A O 1
ATOM 1558 N N . GLN A 1 200 ? 30.232 9.500 53.911 1.00 43.38 200 GLN A N 1
ATOM 1559 C CA . GLN A 1 200 ? 30.780 10.641 54.665 1.00 43.38 200 GLN A CA 1
ATOM 1560 C C . GLN A 1 200 ? 30.934 10.402 56.183 1.00 43.38 200 GLN A C 1
ATOM 1562 O O . GLN A 1 200 ? 30.704 11.291 56.997 1.00 43.38 200 GLN A O 1
ATOM 1567 N N . GLY A 1 201 ? 31.343 9.191 56.574 1.00 53.81 201 GLY A N 1
ATOM 1568 C CA . GLY A 1 201 ? 31.631 8.858 57.974 1.00 53.81 201 GLY A CA 1
ATOM 1569 C C . GLY A 1 201 ? 30.402 8.596 58.851 1.00 53.81 201 GLY A C 1
ATOM 1570 O O . GLY A 1 201 ? 30.565 8.402 60.053 1.00 53.81 201 GLY A O 1
ATOM 1571 N N . GLN A 1 202 ? 29.194 8.542 58.279 1.00 37.16 202 GLN A N 1
ATOM 1572 C CA . GLN A 1 202 ? 27.978 8.105 58.972 1.00 37.16 202 GLN A CA 1
ATOM 1573 C C . GLN A 1 202 ? 27.452 6.789 58.377 1.00 37.16 202 GLN A C 1
ATOM 1575 O O . GLN A 1 202 ? 27.516 6.562 57.166 1.00 37.16 202 GLN A O 1
ATOM 1580 N N . GLN A 1 203 ? 26.985 5.895 59.255 1.00 43.59 203 GLN A N 1
ATOM 1581 C CA . GLN A 1 203 ? 26.530 4.542 58.922 1.00 43.59 203 GLN A CA 1
ATOM 1582 C C . GLN A 1 203 ? 25.009 4.531 58.716 1.00 43.59 203 GLN A C 1
ATOM 1584 O O . GLN A 1 203 ? 24.271 4.965 59.601 1.00 43.59 203 GLN A O 1
ATOM 1589 N N . PHE A 1 204 ? 24.543 4.009 57.576 1.00 40.09 204 PHE A N 1
ATOM 1590 C CA . PHE A 1 204 ? 23.117 3.914 57.247 1.00 40.09 204 PHE A CA 1
ATOM 1591 C C . PHE A 1 204 ? 22.681 2.448 57.126 1.00 40.09 204 PHE A C 1
ATOM 1593 O O . PHE A 1 204 ? 23.295 1.671 56.396 1.00 40.09 204 PHE A O 1
ATOM 1600 N N . VAL A 1 205 ? 21.625 2.085 57.864 1.00 40.59 205 VAL A N 1
ATOM 1601 C CA . VAL A 1 205 ? 21.003 0.750 57.867 1.00 40.59 205 VAL A CA 1
ATOM 1602 C C . VAL A 1 205 ? 19.762 0.781 56.977 1.00 40.59 205 VAL A C 1
ATOM 1604 O O . VAL A 1 205 ? 18.819 1.525 57.253 1.00 40.59 205 VAL A O 1
ATOM 1607 N N . GLU A 1 206 ? 19.753 -0.020 55.912 1.00 41.72 206 GLU A N 1
ATOM 1608 C CA . GLU A 1 206 ? 18.597 -0.174 55.029 1.00 41.72 206 GLU A CA 1
ATOM 1609 C C . GLU A 1 206 ? 17.554 -1.094 55.687 1.00 41.72 206 GLU A C 1
ATOM 1611 O O . GLU A 1 206 ? 17.672 -2.318 55.675 1.00 41.72 206 GLU A O 1
ATOM 1616 N N . LYS A 1 207 ? 16.516 -0.506 56.296 1.00 41.62 207 LYS A N 1
ATOM 1617 C CA . LYS A 1 207 ? 15.338 -1.260 56.743 1.00 41.62 207 LYS A CA 1
ATOM 1618 C C . LYS A 1 207 ? 14.388 -1.460 55.565 1.00 41.62 207 LYS A C 1
ATOM 1620 O O . LYS A 1 207 ? 13.822 -0.498 55.056 1.00 41.62 207 LYS A O 1
ATOM 1625 N N . SER A 1 208 ? 14.178 -2.720 55.187 1.00 38.22 208 SER A N 1
ATOM 1626 C CA . SER A 1 208 ? 13.113 -3.159 54.278 1.00 38.22 208 SER A CA 1
ATOM 1627 C C . SER A 1 208 ? 11.743 -2.702 54.800 1.00 38.22 208 SER A C 1
ATOM 1629 O O . SER A 1 208 ? 11.189 -3.314 55.716 1.00 38.22 208 SER A O 1
ATOM 1631 N N . LEU A 1 209 ? 11.187 -1.647 54.205 1.00 37.31 209 LEU A N 1
ATOM 1632 C CA . LEU A 1 209 ? 9.807 -1.211 54.408 1.00 37.31 209 LEU A CA 1
ATOM 1633 C C . LEU A 1 209 ? 8.908 -1.888 53.370 1.00 37.31 209 LEU A C 1
ATOM 1635 O O . LEU A 1 209 ? 8.768 -1.432 52.237 1.00 37.31 209 LEU A O 1
ATOM 1639 N N . ALA A 1 210 ? 8.302 -2.995 53.794 1.00 37.81 210 ALA A N 1
ATOM 1640 C CA . ALA A 1 210 ? 6.969 -3.343 53.338 1.00 37.81 210 ALA A CA 1
ATOM 1641 C C . ALA A 1 210 ? 5.977 -2.337 53.951 1.00 37.81 210 ALA A C 1
ATOM 1643 O O . ALA A 1 210 ? 6.105 -1.968 55.117 1.00 37.81 210 ALA A O 1
ATOM 1644 N N . ASP A 1 211 ? 5.005 -1.948 53.134 1.00 36.59 211 ASP A N 1
ATOM 1645 C CA . ASP A 1 211 ? 3.843 -1.107 53.418 1.00 36.59 211 ASP A CA 1
ATOM 1646 C C . ASP A 1 211 ? 4.030 0.413 53.626 1.00 36.59 211 ASP A C 1
ATOM 1648 O O . ASP A 1 211 ? 4.689 0.914 54.532 1.00 36.59 211 ASP A O 1
ATOM 1652 N N . HIS A 1 212 ? 3.261 1.113 52.784 1.00 35.16 212 HIS A N 1
ATOM 1653 C CA . HIS A 1 212 ? 2.776 2.493 52.836 1.00 35.16 212 HIS A CA 1
ATOM 1654 C C . HIS A 1 212 ? 3.630 3.679 52.321 1.00 35.16 212 HIS A C 1
ATOM 1656 O O . HIS A 1 212 ? 4.472 4.243 53.006 1.00 35.16 212 HIS A O 1
ATOM 1662 N N . LEU A 1 213 ? 3.177 4.157 51.145 1.00 36.94 213 LEU A N 1
ATOM 1663 C CA . LEU A 1 213 ? 2.97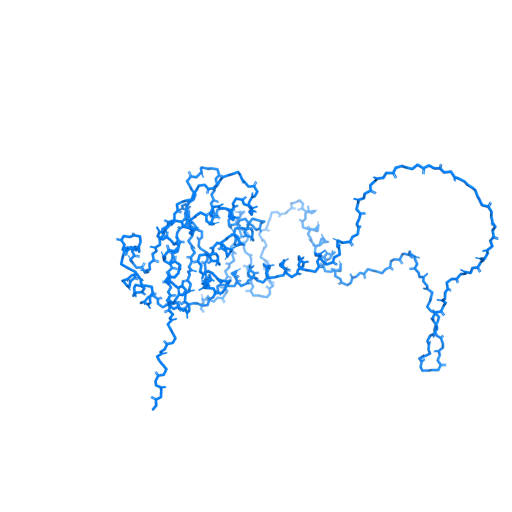9 5.556 50.713 1.00 36.94 213 LEU A CA 1
ATOM 1664 C C . LEU A 1 213 ? 4.205 6.467 50.515 1.00 36.94 213 LEU A C 1
ATOM 1666 O O . LEU A 1 213 ? 4.606 7.193 51.417 1.00 36.94 213 LEU A O 1
ATOM 1670 N N . ILE A 1 214 ? 4.618 6.611 49.246 1.00 31.03 214 ILE A N 1
ATOM 1671 C CA . ILE A 1 214 ? 5.033 7.905 48.670 1.00 31.03 214 ILE A CA 1
ATOM 1672 C C . ILE A 1 214 ? 4.360 8.055 47.286 1.00 31.03 214 ILE A C 1
ATOM 1674 O O . ILE A 1 214 ? 4.486 7.149 46.460 1.00 31.03 214 ILE A O 1
ATOM 1678 N N . PRO A 1 215 ? 3.627 9.154 47.011 1.00 35.53 215 PRO A N 1
ATOM 1679 C CA . PRO A 1 215 ? 3.002 9.402 45.715 1.00 35.53 215 PRO A CA 1
ATOM 1680 C C . PRO A 1 215 ? 4.040 9.861 44.683 1.00 35.53 215 PRO A C 1
ATOM 1682 O O . PRO A 1 215 ? 4.876 10.725 44.949 1.00 35.53 215 PRO A O 1
ATOM 1685 N N . ASN A 1 216 ? 3.966 9.290 43.481 1.00 34.59 216 ASN A N 1
ATOM 1686 C CA . ASN A 1 216 ? 4.790 9.688 42.346 1.00 34.59 216 ASN A CA 1
ATOM 1687 C C . ASN A 1 216 ? 4.361 11.063 41.804 1.00 34.59 216 ASN A C 1
ATOM 1689 O O . ASN A 1 216 ? 3.180 11.339 41.608 1.00 34.59 216 ASN A O 1
ATOM 1693 N N . SER A 1 217 ? 5.359 11.881 41.463 1.00 42.34 217 SER A N 1
ATOM 1694 C CA . SER A 1 217 ? 5.293 13.247 40.906 1.00 42.34 217 SER A CA 1
ATOM 1695 C C . SER A 1 217 ? 4.448 13.419 39.619 1.00 42.34 217 SER A C 1
ATOM 1697 O O . SER A 1 217 ? 4.246 14.529 39.137 1.00 42.34 217 SER A O 1
ATOM 1699 N N . HIS A 1 218 ? 3.895 12.338 39.066 1.00 43.56 218 HIS A N 1
ATOM 1700 C CA . HIS A 1 218 ? 3.013 12.366 37.895 1.00 43.56 218 HIS A CA 1
ATOM 1701 C C . HIS A 1 218 ? 1.517 12.517 38.252 1.00 43.56 218 HIS A C 1
ATOM 1703 O O . HIS A 1 218 ? 0.694 12.756 37.370 1.00 43.56 218 HIS A O 1
ATOM 1709 N N . ASP A 1 219 ? 1.162 12.414 39.538 1.00 40.59 219 ASP A N 1
ATOM 1710 C CA . ASP A 1 219 ? -0.232 12.433 40.013 1.00 40.59 219 ASP A CA 1
ATOM 1711 C C . ASP A 1 219 ? -0.729 13.843 40.407 1.00 40.59 219 ASP A C 1
ATOM 1713 O O . ASP A 1 219 ? -1.927 14.109 40.477 1.00 40.59 219 ASP A O 1
ATOM 1717 N N . ILE A 1 220 ? 0.182 14.812 40.569 1.00 41.53 220 ILE A N 1
ATOM 1718 C CA . ILE A 1 220 ? -0.183 16.210 40.871 1.00 41.53 220 ILE A CA 1
ATOM 1719 C C . ILE A 1 220 ? -0.764 16.907 39.626 1.00 41.53 220 ILE A C 1
ATOM 1721 O O . ILE A 1 220 ? -1.700 17.695 39.735 1.00 41.53 220 ILE A O 1
ATOM 1725 N N . GLN A 1 221 ? -0.283 16.574 38.423 1.00 39.44 221 GLN A N 1
ATOM 1726 C CA . GLN A 1 221 ? -0.820 17.122 37.167 1.00 39.44 221 GLN A CA 1
ATOM 1727 C C . GLN A 1 221 ? -2.225 16.583 36.853 1.00 39.44 221 GLN A C 1
ATOM 1729 O O . GLN A 1 221 ? -3.081 17.330 36.379 1.00 39.44 221 GLN A O 1
ATOM 1734 N N . HIS A 1 222 ? -2.497 15.317 37.181 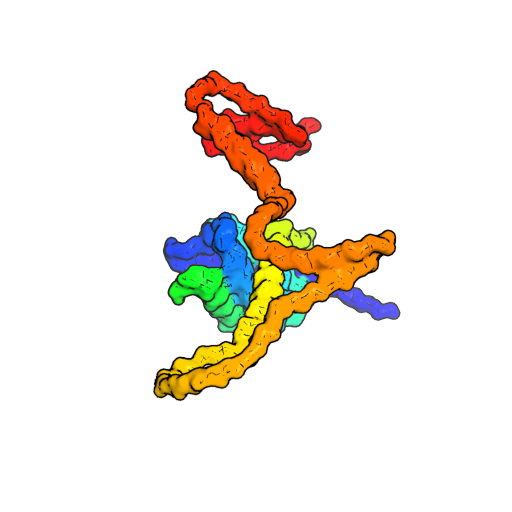1.00 44.03 222 HIS A N 1
ATOM 1735 C CA . HIS A 1 222 ? -3.799 14.699 36.931 1.00 44.03 222 HIS A CA 1
ATOM 1736 C C . HIS A 1 222 ? -4.863 15.145 37.950 1.00 44.03 222 HIS A C 1
ATOM 1738 O O . HIS A 1 222 ? -6.013 15.383 37.577 1.00 44.03 222 HIS A O 1
ATOM 1744 N N . GLN A 1 223 ? -4.477 15.360 39.213 1.00 36.53 223 GLN A N 1
ATOM 1745 C CA . GLN A 1 223 ? -5.388 15.860 40.252 1.00 36.53 223 GLN A CA 1
ATOM 1746 C C . GLN A 1 223 ? -5.763 17.342 40.091 1.00 36.53 223 GLN A C 1
ATOM 1748 O O . GLN A 1 223 ? -6.896 17.727 40.397 1.00 36.53 223 GLN A O 1
ATOM 1753 N N . ILE A 1 224 ? -4.868 18.174 39.542 1.00 43.91 224 ILE A N 1
ATOM 1754 C CA . ILE A 1 224 ? -5.199 19.565 39.185 1.00 43.91 224 ILE A CA 1
ATOM 1755 C C . ILE A 1 224 ? -6.225 19.594 38.041 1.00 43.91 224 ILE A C 1
ATOM 1757 O O . ILE A 1 224 ? -7.171 20.381 38.086 1.00 43.91 224 ILE A O 1
ATOM 1761 N N . TRP A 1 225 ? -6.101 18.697 37.057 1.00 43.31 225 TRP A N 1
ATOM 1762 C CA . TRP A 1 225 ? -7.016 18.634 35.912 1.00 43.31 225 TRP A CA 1
ATOM 1763 C C . TRP A 1 225 ? -8.421 18.149 36.304 1.00 43.31 225 TRP A C 1
ATOM 1765 O O . TRP A 1 225 ? -9.422 18.731 35.880 1.00 43.31 225 TRP A O 1
ATOM 1775 N N . ILE A 1 226 ? -8.510 17.143 37.181 1.00 46.41 226 ILE A N 1
ATOM 1776 C CA . ILE A 1 226 ? -9.792 16.604 37.665 1.00 46.41 226 ILE A CA 1
ATOM 1777 C C . ILE A 1 226 ? -10.505 17.602 38.593 1.00 46.41 226 ILE A C 1
ATOM 1779 O O . ILE A 1 226 ? -11.719 17.784 38.472 1.00 46.41 226 ILE A O 1
ATOM 1783 N N . SER A 1 227 ? -9.767 18.337 39.430 1.00 37.00 227 SER A N 1
ATOM 1784 C CA . SER A 1 227 ? -10.349 19.371 40.301 1.00 37.00 227 SER A CA 1
ATOM 1785 C C . SER A 1 227 ? -10.875 20.584 39.514 1.00 37.00 227 SER A C 1
ATOM 1787 O O . SER A 1 227 ? -11.915 21.146 39.860 1.00 37.00 227 SER A O 1
ATOM 1789 N N . HIS A 1 228 ? -10.217 20.967 38.411 1.00 42.12 228 HIS A N 1
ATOM 1790 C CA . HIS A 1 228 ? -10.679 22.061 37.541 1.00 42.12 228 HIS A CA 1
ATOM 1791 C C . HIS A 1 228 ? -11.883 21.670 36.671 1.00 42.12 228 HIS A C 1
ATOM 1793 O O . HIS A 1 228 ? -12.752 22.504 36.407 1.00 42.12 228 HIS A O 1
ATOM 1799 N N . LEU A 1 229 ? -11.974 20.401 36.259 1.00 42.84 229 LEU A N 1
ATOM 1800 C CA . LEU A 1 229 ? -13.110 19.896 35.489 1.00 42.84 229 LEU A CA 1
ATOM 1801 C C . LEU A 1 229 ? -14.368 19.741 36.364 1.00 42.84 229 LEU A C 1
ATOM 1803 O O . LEU A 1 229 ? -15.470 20.052 35.908 1.00 42.84 229 LEU A O 1
ATOM 1807 N N . GLN A 1 230 ? -14.211 19.364 37.641 1.00 39.50 230 GLN A N 1
ATOM 1808 C CA . GLN A 1 230 ? -15.325 19.296 38.595 1.00 39.50 230 GLN A CA 1
ATOM 1809 C C . GLN A 1 230 ? -15.884 20.676 38.980 1.00 39.50 230 GLN A C 1
ATOM 1811 O O . GLN A 1 230 ? -17.098 20.805 39.167 1.00 39.50 230 GLN A O 1
ATOM 1816 N N . LEU A 1 231 ? -15.050 21.726 39.010 1.00 42.53 231 LEU A N 1
ATOM 1817 C CA . LEU A 1 231 ? -15.516 23.101 39.241 1.00 42.53 231 LEU A CA 1
ATOM 1818 C C . LEU A 1 231 ? -16.384 23.631 38.081 1.00 42.53 231 LEU A C 1
ATOM 1820 O O . LEU A 1 231 ? -17.203 24.528 38.278 1.00 42.53 231 LEU A O 1
ATOM 1824 N N . TRP A 1 232 ? -16.248 23.057 36.880 1.00 45.22 232 TRP A N 1
ATOM 1825 C CA . TRP A 1 232 ? -17.029 23.454 35.705 1.00 45.22 232 TRP A CA 1
ATOM 1826 C C . TRP A 1 232 ? -18.396 22.757 35.624 1.00 45.22 232 TRP A C 1
ATOM 1828 O O . TRP A 1 232 ? -19.346 23.323 35.085 1.00 45.22 232 TRP A O 1
ATOM 1838 N N . THR A 1 233 ? -18.529 21.564 36.212 1.00 44.72 233 THR A N 1
ATOM 1839 C CA . THR A 1 233 ? -19.785 20.791 36.241 1.00 44.72 233 THR A CA 1
ATOM 1840 C C . THR A 1 233 ? -20.757 21.185 37.361 1.00 44.72 233 THR A C 1
ATOM 1842 O O . THR A 1 233 ? -21.907 20.757 37.330 1.00 44.72 233 THR A O 1
ATOM 1845 N N . ALA A 1 234 ? -20.342 22.010 38.330 1.00 39.28 234 ALA A N 1
ATOM 1846 C CA . ALA A 1 234 ? -21.131 22.315 39.533 1.00 39.28 234 ALA A CA 1
ATOM 1847 C C . ALA A 1 234 ? -21.903 23.657 39.514 1.00 39.28 234 ALA A C 1
ATOM 1849 O O . ALA A 1 234 ? -22.415 24.075 40.549 1.00 39.28 234 ALA A O 1
ATOM 1850 N N . MET A 1 235 ? -22.024 24.344 38.371 1.00 40.12 235 MET A N 1
ATOM 1851 C CA . MET A 1 235 ? -22.748 25.627 38.274 1.00 40.12 235 MET A CA 1
ATOM 1852 C C . MET A 1 235 ? -23.867 25.566 37.221 1.00 40.12 235 MET A C 1
ATOM 1854 O O . MET A 1 235 ? -23.635 25.898 36.054 1.00 40.12 235 MET A O 1
ATOM 1858 N N . PRO A 1 236 ? -25.097 25.157 37.586 1.00 42.12 236 PRO A N 1
ATOM 1859 C CA . PRO A 1 236 ? -26.243 25.319 36.714 1.00 42.12 236 PRO A CA 1
ATOM 1860 C C . PRO A 1 236 ? -26.766 26.754 36.834 1.00 42.12 236 PRO A C 1
ATOM 1862 O O . PRO A 1 236 ? -27.298 27.161 37.861 1.00 42.12 236 PRO A O 1
ATOM 1865 N N . GLY A 1 237 ? -26.639 27.503 35.740 1.00 48.22 237 GLY A N 1
ATOM 1866 C CA . GLY A 1 237 ? -27.358 28.755 35.533 1.00 48.22 237 GLY A CA 1
ATOM 1867 C C . GLY A 1 237 ? -26.545 30.007 35.834 1.00 48.22 237 GLY A C 1
ATOM 1868 O O . GLY A 1 237 ? -26.502 30.461 36.963 1.00 48.22 237 GLY A O 1
ATOM 1869 N N . ILE A 1 238 ? -25.984 30.605 34.782 1.00 38.69 238 ILE A N 1
ATOM 1870 C CA . ILE A 1 238 ? -26.067 32.045 34.498 1.00 38.69 238 ILE A CA 1
ATOM 1871 C C . ILE A 1 238 ? -25.910 32.182 32.978 1.00 38.69 238 ILE A C 1
ATOM 1873 O O . ILE A 1 238 ? -24.904 31.794 32.384 1.00 38.69 238 ILE A O 1
ATOM 1877 N N . LEU A 1 239 ? -26.964 32.690 32.345 1.00 46.06 239 LEU A N 1
ATOM 1878 C CA . LEU A 1 239 ? -27.025 33.034 30.933 1.00 46.06 239 LEU A CA 1
ATOM 1879 C C . LEU A 1 239 ? -26.085 34.228 30.693 1.00 46.06 239 LEU A C 1
ATOM 1881 O O . LEU A 1 239 ? -26.367 35.336 31.141 1.00 46.06 239 LEU A O 1
ATOM 1885 N N . GLY A 1 240 ? -24.952 34.015 30.026 1.00 37.03 240 GLY A N 1
ATOM 1886 C CA . GLY A 1 240 ? -24.045 35.109 29.683 1.00 37.03 240 GLY A CA 1
ATOM 1887 C C . GLY A 1 240 ? -22.777 34.634 28.988 1.00 37.03 240 GLY A C 1
ATOM 1888 O O . GLY A 1 240 ? -21.928 33.990 29.599 1.00 37.03 240 GLY A O 1
ATOM 1889 N N . SER A 1 241 ? -22.653 34.961 27.702 1.00 40.34 241 SER A N 1
ATOM 1890 C CA . SER A 1 241 ? -21.457 34.759 26.884 1.00 40.34 241 SER A CA 1
ATOM 1891 C C . SER A 1 241 ? -20.225 35.335 27.586 1.00 40.34 241 SER A C 1
ATOM 1893 O O . SER A 1 241 ? -20.152 36.541 27.811 1.00 40.34 241 SER A O 1
ATOM 1895 N N . ARG A 1 242 ? -19.246 34.490 27.921 1.00 41.81 242 ARG A N 1
ATOM 1896 C CA . ARG A 1 242 ? -17.931 34.936 28.395 1.00 41.81 242 ARG A CA 1
ATOM 1897 C C . ARG A 1 242 ? -16.860 34.522 27.399 1.00 41.81 242 ARG A C 1
ATOM 1899 O O . ARG A 1 242 ? -16.774 33.354 27.030 1.00 41.81 242 ARG A O 1
ATOM 1906 N N . THR A 1 243 ? -16.058 35.493 26.989 1.00 43.53 243 THR A N 1
ATOM 1907 C CA . THR A 1 243 ? -14.775 35.304 26.317 1.00 43.53 243 THR A CA 1
ATOM 1908 C C . THR A 1 243 ? -13.696 35.107 27.382 1.00 43.53 243 THR A C 1
ATOM 1910 O O . THR A 1 243 ? -13.674 35.808 28.392 1.00 43.53 243 THR A O 1
ATOM 1913 N N . PHE A 1 244 ? -12.807 34.138 27.173 1.00 41.38 244 PHE A N 1
ATOM 1914 C CA . PHE A 1 244 ? -11.580 33.971 27.955 1.00 41.38 244 PHE A CA 1
ATOM 1915 C C . PHE A 1 244 ? -10.395 34.006 26.987 1.00 41.38 244 PHE A C 1
ATOM 1917 O O . PHE A 1 244 ? -10.469 33.422 25.905 1.00 41.38 244 PHE A O 1
ATOM 1924 N N . SER A 1 245 ? -9.333 34.714 27.373 1.00 36.38 245 SER A N 1
ATOM 1925 C CA . SER A 1 245 ? -8.075 34.809 26.631 1.00 36.38 245 SER A CA 1
ATOM 1926 C C . SER A 1 245 ? -6.949 34.304 27.524 1.00 36.38 245 SER A C 1
ATOM 1928 O O . SER A 1 245 ? -6.759 34.803 28.633 1.00 36.38 245 SER A O 1
ATOM 1930 N N . LEU A 1 246 ? -6.227 33.300 27.040 1.00 38.03 246 LEU A N 1
ATOM 1931 C CA . LEU A 1 246 ? -4.977 32.802 27.603 1.00 38.03 246 LEU A CA 1
ATOM 1932 C C . LEU A 1 246 ? -4.041 32.582 26.414 1.00 38.03 246 LEU A C 1
ATOM 1934 O O . LEU A 1 246 ? -4.431 31.951 25.434 1.00 38.03 246 LEU A O 1
ATOM 1938 N N . GLN A 1 247 ? -2.839 33.158 26.474 1.00 44.72 247 GLN A N 1
ATOM 1939 C CA . GLN A 1 247 ? -1.793 32.981 25.459 1.00 44.72 247 GLN A CA 1
ATOM 1940 C C . GLN A 1 247 ? -2.248 33.217 23.993 1.00 44.72 247 GLN A C 1
ATOM 1942 O O . GLN A 1 247 ? -1.922 32.452 23.093 1.00 44.72 247 GLN A O 1
ATOM 1947 N N . GLY A 1 248 ? -3.001 34.289 23.723 1.00 40.94 248 GLY A N 1
ATOM 1948 C CA . GLY A 1 248 ? -3.273 34.730 22.343 1.00 40.94 248 GLY A CA 1
ATOM 1949 C C . GLY A 1 248 ? -4.302 33.907 21.555 1.00 40.94 248 GLY A C 1
ATOM 1950 O O . GLY A 1 248 ? -4.445 34.124 20.354 1.00 40.94 248 GLY A O 1
ATOM 1951 N N . ILE A 1 249 ? -5.051 33.011 22.204 1.00 37.59 249 ILE A N 1
ATOM 1952 C CA . ILE A 1 249 ? -6.167 32.285 21.583 1.00 37.59 249 ILE A CA 1
ATOM 1953 C C . ILE A 1 249 ? -7.486 32.795 22.172 1.00 37.59 249 ILE A C 1
ATOM 1955 O O . ILE A 1 249 ? -7.690 32.779 23.388 1.00 37.59 249 ILE A O 1
ATOM 1959 N N . VAL A 1 250 ? -8.385 33.261 21.301 1.00 39.97 250 VAL A N 1
ATOM 1960 C CA . VAL A 1 250 ? -9.721 33.742 21.679 1.00 39.97 250 VAL A CA 1
ATOM 1961 C C . VAL A 1 250 ? -10.738 32.630 21.449 1.00 39.97 250 VAL A C 1
ATOM 1963 O O . VAL A 1 250 ? -10.964 32.210 20.316 1.00 39.97 250 VAL A O 1
ATOM 1966 N N . PHE A 1 251 ? -11.387 32.174 22.520 1.00 38.81 251 PHE A N 1
ATOM 1967 C CA . PHE A 1 251 ? -12.429 31.151 22.442 1.00 38.81 251 PHE A CA 1
ATOM 1968 C C . PHE A 1 251 ? -13.816 31.794 22.349 1.00 38.81 251 PHE A C 1
ATOM 1970 O O . PHE A 1 251 ? -14.231 32.532 23.245 1.00 38.81 251 PHE A O 1
ATOM 1977 N N . TYR A 1 252 ? -14.556 31.473 21.285 1.00 37.16 252 TYR A N 1
ATOM 1978 C CA . TYR A 1 252 ? -15.970 31.821 21.146 1.00 37.16 252 TYR A CA 1
ATOM 1979 C C . TYR A 1 252 ? -16.841 30.573 21.272 1.00 37.16 252 TYR A C 1
ATOM 1981 O O . TYR A 1 252 ? -16.691 29.611 20.522 1.00 37.16 252 TYR A O 1
ATOM 1989 N N . ARG A 1 253 ? -17.797 30.609 22.205 1.00 38.75 253 ARG A N 1
ATOM 1990 C CA . ARG A 1 253 ? -18.820 29.571 22.363 1.00 38.75 253 ARG A CA 1
ATOM 1991 C C . ARG A 1 253 ? -20.146 30.091 21.818 1.00 38.75 253 ARG A C 1
ATOM 1993 O O . ARG A 1 253 ? -20.791 30.921 22.455 1.00 38.75 253 ARG A O 1
ATOM 2000 N N . LYS A 1 254 ? -20.582 29.575 20.668 1.00 35.19 254 LYS A N 1
ATOM 2001 C CA . LYS A 1 254 ? -21.964 29.727 20.193 1.00 35.19 254 LYS A CA 1
ATOM 2002 C C . LYS A 1 254 ? -22.477 28.349 19.786 1.00 35.19 254 LYS A C 1
ATOM 2004 O O . LYS A 1 254 ? -21.975 27.768 18.839 1.00 35.19 254 LYS A O 1
ATOM 2009 N N . SER A 1 255 ? -23.414 27.828 20.579 1.00 47.22 255 SER A N 1
ATOM 2010 C CA . SER A 1 255 ? -24.180 26.590 20.367 1.00 47.22 255 SER A CA 1
ATOM 2011 C C . SER A 1 255 ? -23.404 25.405 19.763 1.00 47.22 255 SER A C 1
ATOM 2013 O O . SER A 1 255 ? -23.386 25.196 18.557 1.00 47.22 255 SER A O 1
ATOM 2015 N N . SER A 1 256 ? -22.819 24.598 20.653 1.00 47.09 256 SER A N 1
ATOM 2016 C CA . SER A 1 256 ? -22.319 23.224 20.441 1.00 47.09 256 SER A CA 1
ATOM 2017 C C . SER A 1 256 ? -21.249 22.946 19.374 1.00 47.09 256 SER A C 1
ATOM 2019 O O . SER A 1 256 ? -20.927 21.780 19.169 1.00 47.09 256 SER A O 1
ATOM 2021 N N . LEU A 1 257 ? -20.608 23.953 18.777 1.00 35.94 257 LEU A N 1
ATOM 2022 C CA . LEU A 1 257 ? -19.350 23.772 18.037 1.00 35.94 257 LEU A CA 1
ATOM 2023 C C . LEU A 1 257 ? -18.245 24.679 18.598 1.00 35.94 257 LEU A C 1
ATOM 2025 O O . LEU A 1 257 ? -18.485 25.850 18.894 1.00 35.94 257 LEU A O 1
ATOM 2029 N N . ILE A 1 258 ? -17.034 24.130 18.733 1.00 38.88 258 ILE A N 1
ATOM 2030 C CA . ILE A 1 258 ? -15.814 24.870 19.080 1.00 38.88 258 ILE A CA 1
ATOM 2031 C C . ILE A 1 258 ? -15.027 25.077 17.785 1.00 38.88 258 ILE A C 1
ATOM 2033 O O . ILE A 1 258 ? -14.665 24.106 17.126 1.00 38.88 258 ILE A O 1
ATOM 2037 N N . TYR A 1 259 ? -14.765 26.334 17.430 1.00 37.81 259 TYR A N 1
ATOM 2038 C CA . TYR A 1 259 ? -13.898 26.701 16.310 1.00 37.81 259 TYR A CA 1
ATOM 2039 C C . TYR A 1 259 ? -12.572 27.235 16.856 1.00 37.81 259 TYR A C 1
ATOM 2041 O O . TYR A 1 259 ? -12.572 28.096 17.736 1.00 37.81 259 TYR A O 1
ATOM 2049 N N . ILE A 1 260 ? -11.455 26.727 16.332 1.00 41.19 260 ILE A N 1
ATOM 2050 C CA . ILE A 1 260 ? -10.098 27.176 16.663 1.00 41.19 260 ILE A CA 1
ATOM 2051 C C . ILE A 1 260 ? -9.554 27.916 15.439 1.00 41.19 260 ILE A C 1
ATOM 2053 O O . ILE A 1 260 ? -9.456 27.328 14.365 1.00 41.19 260 ILE A O 1
ATOM 2057 N N . PHE A 1 261 ? -9.205 29.193 15.596 1.00 37.66 261 PHE A N 1
ATOM 2058 C CA . PHE A 1 261 ? -8.516 29.978 14.570 1.00 37.66 261 PHE A CA 1
ATOM 2059 C C . PHE A 1 261 ? -7.103 30.327 15.056 1.00 37.66 261 PHE A C 1
ATOM 2061 O O . PHE A 1 261 ? -6.975 30.897 16.142 1.00 37.66 261 PHE A O 1
ATOM 2068 N N . PRO A 1 262 ? -6.041 30.032 14.287 1.00 33.59 262 PRO A N 1
ATOM 2069 C CA . PRO A 1 262 ? -4.724 30.593 14.549 1.00 33.59 262 PRO A CA 1
ATOM 2070 C C . PRO A 1 262 ? -4.703 32.074 14.150 1.00 33.59 262 PRO A C 1
ATOM 2072 O O . PRO A 1 262 ? -5.138 32.454 13.062 1.00 33.59 262 PRO A O 1
ATOM 2075 N N . HIS A 1 263 ? -4.204 32.922 15.050 1.00 39.09 263 HIS A N 1
ATOM 2076 C CA . HIS A 1 263 ? -4.090 34.362 14.843 1.00 39.09 263 HIS A CA 1
ATOM 2077 C C . HIS A 1 263 ? -2.942 34.668 13.874 1.00 39.09 263 HIS A C 1
ATOM 2079 O O . HIS A 1 263 ? -1.810 34.924 14.279 1.00 39.09 263 HIS A O 1
ATOM 2085 N N . SER A 1 264 ? -3.218 34.616 12.576 1.00 39.53 264 SER A N 1
ATOM 2086 C CA . SER A 1 264 ? -2.359 35.180 11.533 1.00 39.53 264 SER A CA 1
ATOM 2087 C C . SER A 1 264 ? -3.219 35.472 10.311 1.00 39.53 264 SER A C 1
ATOM 2089 O O . SER A 1 264 ? -3.391 34.591 9.487 1.00 39.53 264 SER A O 1
ATOM 2091 N N . PHE A 1 265 ? -3.835 36.656 10.273 1.00 39.66 265 PHE A N 1
ATOM 2092 C CA . PHE A 1 265 ? -4.104 37.491 9.090 1.00 39.66 265 PHE A CA 1
ATOM 2093 C C . PHE A 1 265 ? -5.001 38.659 9.532 1.00 39.66 265 PHE A C 1
ATOM 2095 O O . PHE A 1 265 ? -6.229 38.578 9.507 1.00 39.66 265 PHE A O 1
ATOM 2102 N N . LEU A 1 266 ? -4.346 39.729 9.975 1.00 39.44 266 LEU A N 1
ATOM 2103 C CA . LEU A 1 266 ? -4.808 41.112 9.906 1.00 39.44 266 LEU A CA 1
ATOM 2104 C C . LEU A 1 266 ? -3.598 41.940 9.478 1.00 39.44 266 LEU A C 1
ATOM 2106 O O . LEU A 1 266 ? -2.517 41.699 10.065 1.00 39.44 266 LEU A O 1
#

Secondary structure (DSSP, 8-state):
----PPPP-EEEEEEEEE--TT--HHHHHHSTTTHHHHHHHHHHHHHHHHTSTTSSEEEEEEEETTEEEEEEEES-HHHHHHHHHHHHTTHHHHHHHHHHHHHTT-S---EEEEEEETTEEGGGTTT-HHHHHHHHHHS----PPPHHHHHHHHHHHHHHHHHHHHTTS--S-----------------------EEEETTEEEE-----S-----TTHHHHHHHHHHHHHHHT----------EETTEE--EETTEE----S---

pLDDT: mean 70.64, std 25.79, range [26.34, 97.25]

Sequence (266 aa):
MAGSSPPWTGSAYLFLQSTCKTIALPSLYESSQKKPCVFKALKLALADSTGSVNGVDMLKVHCSHPHLIVQLRFCRQENCRRFLRSYREGALQKSLQSHLQLSLATTMVPLEVELKAGSEHLDKMLKDEDRCLECIYREKPDRLPDEEITELEECLKSLMLHQSTNNNVAGKDCSSLKSPSQPYPPQGSSLPTELTFIFQGQQFVEKSLADHLIPNSHDIQHQIWISHLQLWTAMPGILGSRTFSLQGIVFYRKSSLIYIFPHSFL

Foldseek 3Di:
DPPPDPQQKFKKKKKKAFPDPVDQPLVLCVDPVRVLLLLVLLLQLLCVQQVHSVLKDFQDWDRDPSITMTMIMGRHLSSLLSNLVCVVVCVSVVSSFVSSCVSVVHDTGHMDMWMGQDPDGCVVVSVPSVVSSVSRRVHHPPGGRDPVSVVSVVVVVVVVVVVVVVVVPDPDDDDDDDDDDDDDDDDDDDDDDWDWDDDPRDIDTDDDDDDDDDDDPVVVVVVVVVVVVVVVVPDDDDDDWDWDDDPPWTWGDDPDDTDGDDPDDD